Protein AF-A0A9W8YRK1-F1 (afdb_monomer)

Secondary structure (DSSP, 8-state):
--SHHHHHHHHT-----PPP-------PPPPPPPP-EEEEPPPEEEEES-TTS-EEEEEEEEEEEEE-HHHHHHTS--PEEEEEEEEEEESS-SSPPPPEEEEEEEEEE-S--SS---SS---GGG-HHHHHHH-SSS---SSHHHHHHHHHHHHHB-TTSPBPPPSSHHHHHHHHHHHHHSEEEEEEEEEE-GGGTTSSTHHHHHHHHHHHHHHSTTTGGG-S-EEEEE------GGGGGGGTT--HHHHHHHHHHHHHHTT-EEEEEE--B-TTT-SB-SS-EEEEEEEEPP-

Solvent-accessible surface area (backbone atoms only — not comparable to full-atom values): 17278 Å² total; per-residue (Å²): 142,74,72,72,69,54,59,66,60,58,74,76,61,75,77,84,76,81,77,91,78,81,96,69,93,74,93,62,81,75,73,78,79,68,70,79,46,74,47,73,53,68,78,39,84,44,68,32,40,47,94,92,57,66,45,68,28,30,33,32,38,41,39,37,34,23,62,31,79,70,29,60,78,74,70,74,44,78,36,43,30,38,45,33,40,34,32,38,31,55,72,79,46,84,72,75,53,74,79,38,80,44,32,40,38,35,32,36,47,72,55,74,70,99,62,97,69,77,98,60,89,71,42,62,59,76,39,76,70,57,46,57,43,33,50,93,79,70,74,77,54,88,50,68,70,55,36,55,50,22,52,44,48,44,46,50,22,41,67,82,38,43,65,41,84,24,94,42,75,71,51,24,53,53,46,36,50,44,70,56,66,32,28,40,34,40,42,78,42,78,47,58,42,77,93,51,53,83,18,64,47,67,54,59,50,52,54,47,49,49,55,54,48,71,69,39,74,77,52,68,76,48,59,84,34,41,26,42,33,37,57,66,66,77,53,69,70,82,79,24,54,92,51,66,94,58,53,63,67,58,49,28,65,61,40,49,62,56,41,40,76,66,61,34,40,77,40,37,74,36,73,43,54,34,88,89,75,70,42,79,41,76,74,62,44,43,32,30,38,28,78,47,82,70,127

Foldseek 3Di:
DPPVVPVVVVVPPPDPPDDDDDDDPDPDDPDDADWPDKDKADWDWDWWAAPVDIAIWTKIKIKTWGFDPVCVPPPVAGKIKIKMWMWIWHPPDVVTDDIDTFKIWIKIWPDDGPDDDDPDLPAVLPPPVLLVLQDDPPCQDPDPLSNLVSQLSVQQAHSSRQGDAFPDPVLRVVSRCQNRQATEMETSDIFGPPVRPPTPCPLVRVVNVVVRLVVDPSSVSTDQKYKYKYWQFQDDDPRNPVQPPHDRVRSSVVVVVVVVVSQKDFNGWAFDADPVPRHGDDDITTMIMHMDHDD

Sequence (295 aa):
MFLKKKILKTLLRVKLTSPVAGPVVNDQPSEPPITLGEYVSPWVDCQYGPPDDRQTGESRMILTVRPDPVDLEITGTARLHYEAKLYLRDKNALPPLPVVEVGEVQSYRLSKATEMIPRSPRTIQTMPWVQQFLQPDDGLPQDGTLMDMAFLLQALYSPNGMAAAAPTLSQAFHARDCLQNDSLVYIKLVYIQPTFQGQRLGRTLFDSFYHCLRRLPEFYACGDKTTLILQPGHPGGAQGAGYAGMTRAAVIAQLIPIYQALGFTVYRSRQYLDPDTNLPDGDPVTAMGRQLPLE

Structure (mmCIF, N/CA/C/O backbone):
data_AF-A0A9W8YRK1-F1
#
_entry.id   AF-A0A9W8YRK1-F1
#
loop_
_atom_site.group_PDB
_atom_site.id
_atom_site.type_symbol
_atom_site.label_atom_id
_atom_site.label_alt_id
_atom_site.label_comp_id
_atom_site.label_asym_id
_atom_site.label_entity_id
_atom_site.label_seq_id
_atom_site.pdbx_PDB_ins_code
_atom_site.Cartn_x
_atom_site.Cartn_y
_atom_site.Cartn_z
_atom_site.occupancy
_atom_site.B_iso_or_equiv
_atom_site.auth_seq_id
_atom_site.auth_comp_id
_atom_site.auth_asym_id
_atom_site.auth_atom_id
_atom_site.pdbx_PDB_model_num
ATOM 1 N N . MET A 1 1 ? -25.893 -21.264 -21.302 1.00 41.34 1 MET A N 1
ATOM 2 C CA . MET A 1 1 ? -24.540 -20.667 -21.156 1.00 41.34 1 MET A CA 1
ATOM 3 C C . MET A 1 1 ? -24.270 -19.467 -22.097 1.00 41.34 1 MET A C 1
ATOM 5 O O . MET A 1 1 ? -23.118 -19.113 -22.301 1.00 41.34 1 MET A O 1
ATOM 9 N N . PHE A 1 2 ? -25.292 -18.771 -22.629 1.00 31.20 2 PHE A N 1
ATOM 10 C CA . PHE A 1 2 ? -25.112 -17.706 -23.644 1.00 31.20 2 PHE A CA 1
ATOM 11 C C . PHE A 1 2 ? -25.411 -16.267 -23.168 1.00 31.20 2 PHE A C 1
ATOM 13 O O . PHE A 1 2 ? -25.212 -15.321 -23.924 1.00 31.20 2 PHE A O 1
ATOM 20 N N . LEU A 1 3 ? -25.830 -16.071 -21.911 1.00 28.34 3 LEU A N 1
ATOM 21 C CA . LEU A 1 3 ? -26.302 -14.763 -21.426 1.00 28.34 3 LEU A CA 1
ATOM 22 C C . LEU A 1 3 ? -25.182 -13.838 -20.895 1.00 28.34 3 LEU A C 1
ATOM 24 O O . LEU A 1 3 ? -25.321 -12.621 -20.945 1.00 28.34 3 LEU A O 1
ATOM 28 N N . LYS A 1 4 ? -24.029 -14.383 -20.472 1.00 31.39 4 LYS A N 1
ATOM 29 C CA . LYS A 1 4 ? -22.922 -13.591 -19.885 1.00 31.39 4 LYS A CA 1
ATOM 30 C C . LYS A 1 4 ? -22.058 -12.834 -20.908 1.00 31.39 4 LYS A C 1
ATOM 32 O O . LYS A 1 4 ? -21.508 -11.792 -20.577 1.00 31.39 4 LYS A O 1
ATOM 37 N N . LYS A 1 5 ? -21.973 -13.290 -22.166 1.00 30.77 5 LYS A N 1
ATOM 38 C CA . LYS A 1 5 ? -21.174 -12.614 -23.216 1.00 30.77 5 LYS A CA 1
ATOM 39 C C . LYS A 1 5 ? -21.831 -11.343 -23.775 1.00 30.77 5 LYS A C 1
ATOM 41 O O . LYS A 1 5 ? -21.137 -10.521 -24.366 1.00 30.77 5 LYS A O 1
ATOM 46 N N . LYS A 1 6 ? -23.150 -11.178 -23.619 1.00 28.69 6 LYS A N 1
ATOM 47 C CA . LYS A 1 6 ? -23.889 -10.052 -24.217 1.00 28.69 6 LYS A CA 1
ATOM 48 C C . LYS A 1 6 ? -23.834 -8.781 -23.363 1.00 28.69 6 LYS A C 1
ATOM 50 O O . LYS A 1 6 ? -23.753 -7.695 -23.924 1.00 28.69 6 LYS A O 1
ATOM 55 N N . ILE A 1 7 ? -23.800 -8.912 -22.036 1.00 35.44 7 ILE A N 1
ATOM 56 C CA . ILE A 1 7 ? -23.787 -7.760 -21.117 1.00 35.44 7 ILE A CA 1
ATOM 57 C C . ILE A 1 7 ? -22.454 -6.996 -21.223 1.00 35.44 7 ILE A C 1
ATOM 59 O O . ILE A 1 7 ? -22.462 -5.780 -21.388 1.00 35.44 7 ILE A O 1
ATOM 63 N N . LEU A 1 8 ? -21.317 -7.702 -21.289 1.00 30.81 8 LEU A N 1
ATOM 64 C CA . LEU A 1 8 ? -19.995 -7.062 -21.367 1.00 30.81 8 LEU A CA 1
ATOM 65 C C . LEU A 1 8 ? -19.723 -6.367 -22.718 1.00 30.81 8 LEU A C 1
ATOM 67 O O . LEU A 1 8 ? -19.059 -5.339 -22.766 1.00 30.81 8 LEU A O 1
ATOM 71 N N . LYS A 1 9 ? -20.286 -6.879 -23.823 1.00 30.52 9 LYS A N 1
ATOM 72 C CA . LYS A 1 9 ? -20.181 -6.240 -25.152 1.00 30.52 9 LYS A CA 1
ATOM 73 C C . LYS A 1 9 ? -21.093 -5.022 -25.331 1.00 30.52 9 LYS A C 1
ATOM 75 O O . LYS A 1 9 ? -20.876 -4.255 -26.265 1.00 30.52 9 LYS A O 1
ATOM 80 N N . THR A 1 10 ? -22.111 -4.862 -24.485 1.00 29.48 10 THR A N 1
ATOM 81 C CA . THR A 1 10 ? -23.086 -3.765 -24.604 1.00 29.48 10 THR A CA 1
ATOM 82 C C . THR A 1 10 ? -22.606 -2.502 -23.877 1.00 29.48 10 THR A C 1
ATOM 84 O O . THR A 1 10 ? -22.880 -1.407 -24.349 1.00 29.48 10 THR A O 1
ATOM 87 N N . LEU A 1 11 ? -21.796 -2.635 -22.819 1.00 31.47 11 LEU A N 1
ATOM 88 C CA . LEU A 1 11 ? -21.209 -1.494 -22.095 1.00 31.47 11 LEU A CA 1
ATOM 89 C C . LEU A 1 11 ? -20.093 -0.762 -22.871 1.00 31.47 11 LEU A C 1
ATOM 91 O O . LEU A 1 11 ? -19.902 0.430 -22.677 1.00 31.47 11 LEU A O 1
ATOM 95 N N . LEU A 1 12 ? -19.409 -1.433 -23.805 1.00 30.98 12 LEU A N 1
ATOM 96 C CA . LEU A 1 12 ? -18.286 -0.878 -24.588 1.00 30.98 12 LEU A CA 1
ATOM 97 C C . LEU A 1 12 ? -18.679 -0.299 -25.964 1.00 30.98 12 LEU A C 1
ATOM 99 O O . LEU A 1 12 ? -17.815 0.039 -26.767 1.00 30.98 12 LEU A O 1
ATOM 103 N N . ARG A 1 13 ? -19.980 -0.196 -26.271 1.00 27.59 13 ARG A N 1
ATOM 104 C CA . ARG A 1 13 ? -20.500 0.373 -27.533 1.00 27.59 13 ARG A CA 1
ATOM 105 C C . ARG A 1 13 ? -21.311 1.652 -27.320 1.00 27.59 13 ARG A C 1
ATOM 107 O O . ARG A 1 13 ? -22.242 1.923 -28.079 1.00 27.59 13 ARG A O 1
ATOM 114 N N . VAL A 1 14 ? -20.958 2.463 -26.324 1.00 27.83 14 VAL A N 1
ATOM 115 C CA . VAL A 1 14 ? -21.396 3.863 -26.333 1.00 27.83 14 VAL A CA 1
ATOM 116 C C . VAL A 1 14 ? -20.602 4.570 -27.427 1.00 27.83 14 VAL A C 1
ATOM 118 O O . VAL A 1 14 ? -19.389 4.735 -27.375 1.00 27.83 14 VAL A O 1
ATOM 121 N N . LYS A 1 15 ? -21.331 4.850 -28.500 1.00 26.58 15 LYS A N 1
ATOM 122 C CA . LYS A 1 15 ? -20.900 5.444 -29.756 1.00 26.58 15 LYS A CA 1
ATOM 123 C C . LYS A 1 15 ? -20.404 6.870 -29.470 1.00 26.58 15 LYS A C 1
ATOM 125 O O . LYS A 1 15 ? -21.217 7.773 -29.315 1.00 26.58 15 LYS A O 1
ATOM 130 N N . LEU A 1 16 ? -19.090 7.078 -29.415 1.00 27.64 16 LEU A N 1
ATOM 131 C CA . LEU A 1 16 ? -18.498 8.413 -29.529 1.00 27.64 16 LEU A CA 1
ATOM 132 C C . LEU A 1 16 ? -18.657 8.869 -30.985 1.00 27.64 16 LEU A C 1
ATOM 134 O O . LEU A 1 16 ? -17.809 8.623 -31.837 1.00 27.64 16 LEU A O 1
ATOM 138 N N . THR A 1 17 ? -19.804 9.463 -31.305 1.00 27.70 17 THR A N 1
ATOM 139 C CA . THR A 1 17 ? -19.936 10.321 -32.484 1.00 27.70 17 THR A CA 1
ATOM 140 C C . THR A 1 17 ? -19.434 11.701 -32.095 1.00 27.70 17 THR A C 1
ATOM 142 O O . THR A 1 17 ? -20.149 12.442 -31.427 1.00 27.70 17 THR A O 1
ATOM 145 N N . SER A 1 18 ? -18.205 12.030 -32.481 1.00 28.69 18 SER A N 1
ATOM 146 C CA . SER A 1 18 ? -17.662 13.382 -32.351 1.00 28.69 18 SER A CA 1
ATOM 147 C C . SER A 1 18 ? -18.407 14.346 -33.279 1.00 28.69 18 SER A C 1
ATOM 149 O O . SER A 1 18 ? -18.492 14.070 -34.478 1.00 28.69 18 SER A O 1
ATOM 151 N N . PRO A 1 19 ? -18.863 15.512 -32.798 1.00 28.00 19 PRO A N 1
ATOM 152 C CA . PRO A 1 19 ? -18.901 16.703 -33.616 1.00 28.00 19 PRO A CA 1
ATOM 153 C C . PRO A 1 19 ? -17.614 17.505 -33.392 1.00 28.00 19 PRO A C 1
ATOM 155 O O . PRO A 1 19 ? -17.168 17.730 -32.270 1.00 28.00 19 PRO A O 1
ATOM 158 N N . VAL A 1 20 ? -17.014 17.923 -34.498 1.00 41.09 20 VAL A N 1
ATOM 159 C CA . VAL A 1 20 ? -15.943 18.919 -34.546 1.00 41.09 20 VAL A CA 1
ATOM 160 C C . VAL A 1 20 ? -16.507 20.267 -34.081 1.00 41.09 20 VAL A C 1
ATOM 162 O O . VAL A 1 20 ? -17.470 20.735 -34.684 1.00 41.09 20 VAL A O 1
ATOM 165 N N . ALA A 1 21 ? -15.907 20.914 -33.076 1.00 29.25 21 ALA A N 1
ATOM 166 C CA . ALA A 1 21 ? -16.004 22.365 -32.868 1.00 29.25 21 ALA A CA 1
ATOM 167 C C . ALA A 1 21 ? -14.885 22.881 -31.940 1.00 29.25 21 ALA A C 1
ATOM 169 O O . ALA A 1 21 ? -14.407 22.149 -31.082 1.00 29.25 21 ALA A O 1
ATOM 170 N N . GLY A 1 22 ? -14.464 24.127 -32.192 1.00 30.34 22 GLY A N 1
ATOM 171 C CA . GLY A 1 22 ? -13.287 24.830 -31.657 1.00 30.34 22 GLY A CA 1
ATOM 172 C C . GLY A 1 22 ? -13.226 25.068 -30.136 1.00 30.34 22 GLY A C 1
ATOM 173 O O . GLY A 1 22 ? -13.998 24.492 -29.376 1.00 30.34 22 GLY A O 1
ATOM 174 N N . PRO A 1 23 ? -12.282 25.913 -29.674 1.00 32.84 23 PRO A N 1
ATOM 175 C CA . PRO A 1 23 ? -11.894 25.975 -28.272 1.00 32.84 23 PRO A CA 1
ATOM 176 C C . PRO A 1 23 ? -13.004 26.623 -27.439 1.00 32.84 23 PRO A C 1
ATOM 178 O O . PRO A 1 23 ? -13.295 27.809 -27.586 1.00 32.84 23 PRO A O 1
ATOM 181 N N . VAL A 1 24 ? -13.610 25.838 -26.553 1.00 32.44 24 VAL A N 1
ATOM 182 C CA . VAL A 1 24 ? -14.510 26.320 -25.504 1.00 32.44 24 VAL A CA 1
ATOM 183 C C . VAL A 1 24 ? -13.778 26.159 -24.179 1.00 32.44 24 VAL A C 1
ATOM 185 O O . VAL A 1 24 ? -13.411 25.051 -23.794 1.00 32.44 24 VAL A O 1
ATOM 188 N N . VAL A 1 25 ? -13.546 27.278 -23.495 1.00 42.88 25 VAL A N 1
ATOM 189 C CA . VAL A 1 25 ? -13.153 27.293 -22.084 1.00 42.88 25 VAL A CA 1
ATOM 190 C C . VAL A 1 25 ? -14.360 26.776 -21.301 1.00 42.88 25 VAL A C 1
ATOM 192 O O . VAL A 1 25 ? -15.341 27.496 -21.138 1.00 42.88 25 VAL A O 1
ATOM 195 N N . ASN A 1 26 ? -14.329 25.503 -20.910 1.00 34.03 26 ASN A N 1
ATOM 196 C CA . ASN A 1 26 ? -15.401 24.863 -20.153 1.00 34.03 26 ASN A CA 1
ATOM 197 C C . ASN A 1 26 ? -15.016 24.808 -18.669 1.00 34.03 26 ASN A C 1
ATOM 199 O O . ASN A 1 26 ? -14.273 23.923 -18.253 1.00 34.03 26 ASN A O 1
ATOM 203 N N . ASP A 1 27 ? -15.599 25.704 -17.870 1.00 40.97 27 ASP A N 1
ATOM 204 C CA . ASP A 1 27 ? -15.846 25.488 -16.436 1.00 40.97 27 ASP A CA 1
ATOM 205 C C . ASP A 1 27 ? -16.955 24.426 -16.274 1.00 40.97 27 ASP A C 1
ATOM 207 O O . ASP A 1 27 ? -18.051 24.690 -15.774 1.00 40.97 27 ASP A O 1
ATOM 211 N N . GLN A 1 28 ? -16.716 23.209 -16.771 1.00 35.75 28 GLN A N 1
ATOM 212 C CA . GLN A 1 28 ? -17.587 22.081 -16.460 1.00 35.75 28 GLN A CA 1
ATOM 213 C C . GLN A 1 28 ? -17.212 21.540 -15.077 1.00 35.75 28 GLN A C 1
ATOM 215 O O . GLN A 1 28 ? -16.027 21.309 -14.825 1.00 35.75 28 GLN A O 1
ATOM 220 N N . PRO A 1 29 ? -18.187 21.289 -14.180 1.00 37.53 29 PRO A N 1
ATOM 221 C CA . PRO A 1 29 ? -17.923 20.467 -13.009 1.00 37.53 29 PRO A CA 1
ATOM 222 C C . PRO A 1 29 ? -17.394 19.128 -13.520 1.00 37.53 29 PRO A C 1
ATOM 224 O O . PRO A 1 29 ? -18.053 18.484 -14.340 1.00 37.53 29 PRO A O 1
ATOM 227 N N . SER A 1 30 ? -16.183 18.758 -13.099 1.00 44.22 30 SER A N 1
ATOM 228 C CA . SER A 1 30 ? -15.576 17.489 -13.483 1.00 44.22 30 SER A CA 1
ATOM 229 C C . SER A 1 30 ? -16.575 16.370 -13.207 1.00 44.22 30 SER A C 1
ATOM 231 O O . SER A 1 30 ? -17.119 16.268 -12.104 1.00 44.22 30 SER A O 1
ATOM 233 N N . GLU A 1 31 ? -16.879 15.571 -14.233 1.00 45.62 31 GLU A N 1
ATOM 234 C CA . GLU A 1 31 ? -17.731 14.399 -14.058 1.00 45.62 31 GLU A CA 1
ATOM 235 C C . GLU A 1 31 ? -17.200 13.562 -12.885 1.00 45.62 31 GLU A C 1
ATOM 237 O O . GLU A 1 31 ? -15.978 13.434 -12.720 1.00 45.62 31 GLU A O 1
ATOM 242 N N . PRO A 1 32 ? -18.087 13.012 -12.035 1.00 51.19 32 PRO A N 1
ATOM 243 C CA . PRO A 1 32 ? -17.647 12.214 -10.907 1.00 51.19 32 PRO A CA 1
ATOM 244 C C . PRO A 1 32 ? -16.800 11.046 -11.431 1.00 51.19 32 PRO A C 1
ATOM 246 O O . PRO A 1 32 ? -17.198 10.387 -12.397 1.00 51.19 32 PRO A O 1
ATOM 249 N N . PRO A 1 33 ? -15.634 10.778 -10.821 1.00 62.97 33 PRO A N 1
ATOM 250 C CA . PRO A 1 33 ? -14.725 9.759 -11.315 1.00 62.97 33 PRO A CA 1
ATOM 251 C C . PRO A 1 33 ? -15.434 8.402 -11.378 1.00 62.97 33 PRO A C 1
ATOM 253 O O . PRO A 1 33 ? -16.136 8.009 -10.444 1.00 62.97 33 PRO A O 1
ATOM 256 N N . ILE A 1 34 ? -15.252 7.687 -12.490 1.00 66.94 34 ILE A N 1
ATOM 257 C CA . ILE A 1 34 ? -15.900 6.395 -12.730 1.00 66.94 34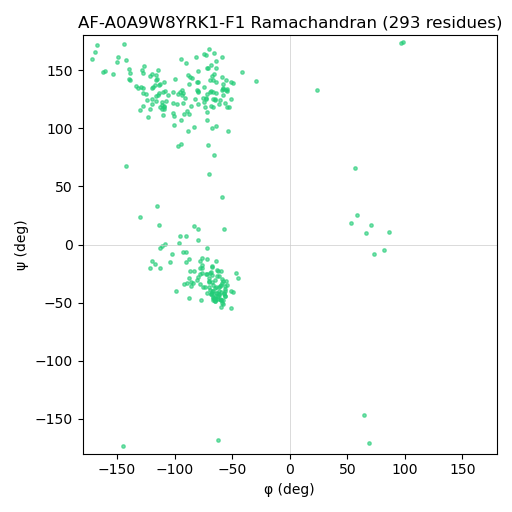 ILE A CA 1
ATOM 258 C C . ILE A 1 34 ? -15.460 5.401 -11.648 1.00 66.94 34 ILE A C 1
ATOM 260 O O . ILE A 1 34 ? -14.278 5.084 -11.518 1.00 66.94 34 ILE A O 1
ATOM 264 N N . THR A 1 35 ? -16.421 4.864 -10.899 1.00 75.38 35 THR A N 1
ATOM 265 C CA . THR A 1 35 ? -16.191 3.774 -9.943 1.00 75.38 35 THR A CA 1
ATOM 266 C C . THR A 1 35 ? -16.563 2.445 -10.594 1.00 75.38 35 THR A C 1
ATOM 268 O O . THR A 1 35 ? -17.704 2.247 -11.008 1.00 75.38 35 THR A O 1
ATOM 271 N N . LEU A 1 36 ? -15.598 1.527 -10.689 1.00 74.44 36 LEU A N 1
ATOM 272 C CA . LEU A 1 36 ?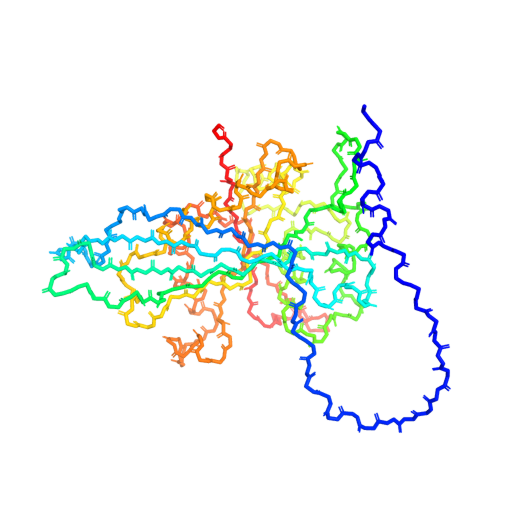 -15.802 0.173 -11.222 1.00 74.44 36 LEU A CA 1
ATOM 273 C C . LEU A 1 36 ? -16.422 -0.757 -10.179 1.00 74.44 36 LEU A C 1
ATOM 275 O O . LEU A 1 36 ? -17.162 -1.675 -10.529 1.00 74.44 36 LEU A O 1
ATOM 279 N N . GLY A 1 37 ? -16.121 -0.517 -8.905 1.00 80.06 37 GLY A N 1
ATOM 280 C CA . GLY A 1 37 ? -16.659 -1.286 -7.797 1.00 80.06 37 GLY A CA 1
ATOM 281 C C . GLY A 1 37 ? -16.306 -0.680 -6.447 1.00 80.06 37 GLY A C 1
ATOM 282 O O . GLY A 1 37 ? -15.357 0.090 -6.317 1.00 80.06 37 GLY A O 1
ATOM 283 N N . GLU A 1 38 ? -17.080 -1.063 -5.441 1.00 88.19 38 GLU A N 1
ATOM 284 C CA . GLU A 1 38 ? -16.823 -0.749 -4.043 1.00 88.19 38 GLU A CA 1
ATOM 285 C C . GLU A 1 38 ? -16.963 -2.035 -3.230 1.00 88.19 38 GLU A C 1
ATOM 287 O O . GLU A 1 38 ? -17.901 -2.814 -3.420 1.00 88.19 38 GLU A O 1
ATOM 292 N N . TYR A 1 39 ? -16.014 -2.267 -2.332 1.00 89.25 39 TYR A N 1
ATOM 293 C CA . TYR A 1 39 ? -16.054 -3.352 -1.372 1.00 89.25 39 TYR A CA 1
ATOM 294 C C . TYR A 1 39 ? -16.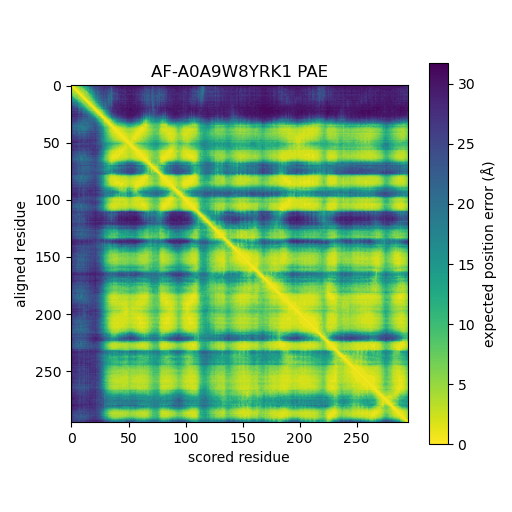027 -2.784 0.043 1.00 89.25 39 TYR A C 1
ATOM 296 O O . TYR A 1 39 ? -15.112 -2.052 0.417 1.00 89.25 39 TYR A O 1
ATOM 304 N N . VAL A 1 40 ? -17.012 -3.170 0.850 1.00 92.19 40 VAL A N 1
ATOM 305 C CA . VAL A 1 40 ? -17.129 -2.758 2.250 1.00 92.19 40 VAL A CA 1
ATOM 306 C C . VAL A 1 40 ? -16.908 -3.977 3.132 1.00 92.19 40 VAL A C 1
ATOM 308 O O . VAL A 1 40 ? -17.671 -4.943 3.079 1.00 92.19 40 VAL A O 1
ATOM 311 N N . SER A 1 41 ? -15.868 -3.944 3.963 1.00 92.31 41 SER A N 1
ATOM 312 C CA . SER A 1 41 ? -15.606 -5.031 4.901 1.00 92.31 41 SER A CA 1
ATOM 313 C C . SER A 1 41 ? -16.686 -5.093 5.996 1.00 92.31 41 SER A C 1
ATOM 315 O O . SER A 1 41 ? -17.292 -4.072 6.359 1.00 92.31 41 SER A O 1
ATOM 317 N N . PRO A 1 42 ? -16.921 -6.271 6.602 1.00 92.19 42 PRO A N 1
ATOM 318 C CA . PRO A 1 42 ? -17.610 -6.314 7.886 1.00 92.19 42 PRO A CA 1
ATOM 319 C C . PRO A 1 42 ? -16.831 -5.504 8.933 1.00 92.19 42 PRO A C 1
ATOM 321 O O . PRO A 1 42 ? -15.647 -5.205 8.749 1.00 92.19 42 PRO A O 1
ATOM 324 N N . TRP A 1 43 ? -17.515 -5.143 10.019 1.00 92.75 43 TRP A N 1
ATOM 325 C CA . TRP A 1 43 ? -16.843 -4.642 11.214 1.00 92.75 43 TRP A CA 1
ATOM 326 C C . TRP A 1 43 ? -16.058 -5.786 11.852 1.00 92.75 43 TRP A C 1
ATOM 328 O O . TRP A 1 43 ? -16.584 -6.890 11.994 1.00 92.75 43 TRP A O 1
ATOM 338 N N . VAL A 1 44 ? -14.798 -5.528 12.186 1.00 92.06 44 VAL A N 1
ATOM 339 C CA . VAL A 1 44 ? -13.887 -6.500 12.792 1.00 92.06 44 VAL A CA 1
ATOM 340 C C . VAL A 1 44 ? -13.299 -5.893 14.052 1.00 92.06 44 VAL A C 1
ATOM 342 O O . VAL A 1 44 ? -12.791 -4.769 14.020 1.00 92.06 44 VAL A O 1
ATOM 345 N N . ASP A 1 45 ? -13.353 -6.648 15.146 1.00 92.75 45 ASP A N 1
ATOM 346 C CA . ASP A 1 45 ? -12.725 -6.269 16.407 1.00 92.75 45 ASP A CA 1
ATOM 347 C C . ASP A 1 45 ? -11.239 -5.964 16.200 1.00 92.75 45 ASP A C 1
ATOM 349 O O . ASP A 1 45 ? -10.505 -6.709 15.546 1.00 92.75 45 ASP A O 1
ATOM 353 N N . CYS A 1 46 ? -10.784 -4.861 16.777 1.00 91.56 46 CYS A N 1
ATOM 354 C CA . CYS A 1 46 ? -9.392 -4.457 16.733 1.00 91.56 46 CYS A CA 1
ATOM 355 C C . CYS A 1 46 ? -8.959 -3.839 18.062 1.00 91.56 46 CYS A C 1
ATOM 357 O O . CYS A 1 46 ? -9.770 -3.363 18.859 1.00 91.56 46 CYS A O 1
ATOM 359 N N . GLN A 1 47 ? -7.648 -3.844 18.283 1.00 91.44 47 GLN A N 1
ATOM 360 C CA . GLN A 1 47 ? -7.023 -3.144 19.394 1.00 91.44 47 GLN A CA 1
ATOM 361 C C . GLN A 1 47 ? -6.086 -2.074 18.862 1.00 91.44 47 GLN A C 1
ATOM 363 O O . GLN A 1 47 ? -5.315 -2.311 17.927 1.00 91.44 47 GLN A O 1
ATOM 368 N N . TYR A 1 48 ? -6.127 -0.909 19.488 1.00 90.12 48 TYR A N 1
ATOM 369 C CA . TYR A 1 48 ? -5.301 0.231 19.122 1.00 90.12 48 TYR A CA 1
ATOM 370 C C . TYR A 1 48 ? -4.873 1.002 20.373 1.00 90.12 48 TYR A C 1
ATOM 372 O O . TYR A 1 48 ? -5.257 0.659 21.487 1.00 90.12 48 TYR A O 1
ATOM 380 N N . GLY A 1 49 ? -3.986 1.973 20.203 1.00 87.81 49 GLY A N 1
ATOM 381 C CA . GLY A 1 49 ? -3.347 2.691 21.306 1.00 87.81 49 GLY A CA 1
ATOM 382 C C . GLY A 1 49 ? -1.965 2.129 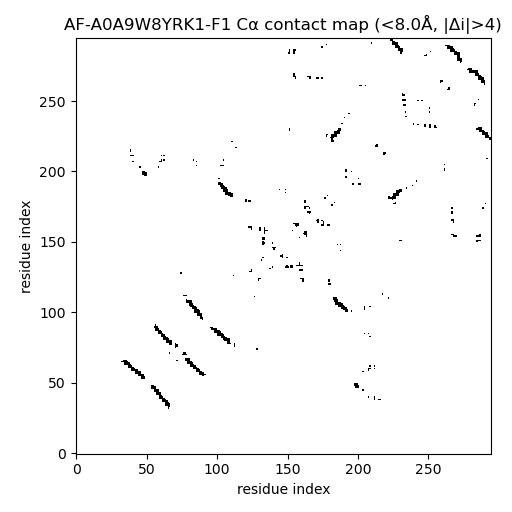21.669 1.00 87.81 49 GLY A C 1
ATOM 383 O O . GLY A 1 49 ? -1.519 1.126 21.084 1.00 87.81 49 GLY A O 1
ATOM 384 N N . PRO A 1 50 ? -1.242 2.802 22.578 1.00 85.81 50 PRO A N 1
ATOM 385 C CA . PRO A 1 50 ? 0.089 2.396 23.024 1.00 85.81 50 PRO A CA 1
ATOM 386 C C . PRO A 1 50 ? 0.053 1.060 23.798 1.00 85.81 50 PRO A C 1
ATOM 388 O O . PRO A 1 50 ? -1.019 0.602 24.185 1.00 85.81 50 PRO A O 1
ATOM 391 N N . PRO A 1 51 ? 1.206 0.388 24.004 1.00 81.62 51 PRO A N 1
ATOM 392 C CA . PRO A 1 51 ? 1.278 -0.918 24.672 1.00 81.62 51 PRO A CA 1
ATOM 393 C C . PRO A 1 51 ? 0.534 -0.997 26.004 1.00 81.62 51 PRO A C 1
ATOM 395 O O . PRO A 1 51 ? -0.131 -1.999 26.251 1.00 81.62 51 PRO A O 1
ATOM 398 N N . ASP A 1 52 ? 0.640 0.063 26.802 1.00 87.38 52 ASP A N 1
ATOM 399 C CA . ASP A 1 52 ? 0.183 0.096 28.191 1.00 87.38 52 ASP A CA 1
ATOM 400 C C . ASP A 1 52 ? -1.252 0.632 28.344 1.00 87.38 52 ASP A C 1
ATOM 402 O O . ASP A 1 52 ? -1.810 0.577 29.434 1.00 87.38 52 ASP A O 1
ATOM 406 N N . ASP A 1 53 ? -1.862 1.122 27.258 1.00 87.62 53 ASP A N 1
ATOM 407 C CA . ASP A 1 53 ? -3.215 1.697 27.248 1.00 87.62 53 ASP A CA 1
ATOM 408 C C . ASP A 1 53 ? -3.951 1.298 25.960 1.00 87.62 53 ASP A C 1
ATOM 410 O O . ASP A 1 53 ? -4.166 2.081 25.029 1.00 87.62 53 ASP A O 1
ATOM 414 N N . ARG A 1 54 ? -4.242 -0.001 25.855 1.00 87.12 54 ARG A N 1
ATOM 415 C CA . ARG A 1 54 ? -4.918 -0.570 24.688 1.00 87.12 54 ARG A CA 1
ATOM 416 C C . ARG A 1 54 ? -6.416 -0.323 24.760 1.00 87.12 54 ARG A C 1
ATOM 418 O O . ARG A 1 54 ? -7.102 -0.835 25.639 1.00 87.12 54 ARG A O 1
ATOM 425 N N . GLN A 1 55 ? -6.928 0.364 23.751 1.00 88.06 55 GLN A N 1
ATOM 426 C CA . GLN A 1 55 ? -8.354 0.509 23.508 1.00 88.06 55 GLN A CA 1
ATOM 427 C C . GLN A 1 55 ? -8.848 -0.645 22.636 1.00 88.06 55 GLN A C 1
ATOM 429 O O . GLN A 1 55 ? -8.130 -1.140 21.762 1.00 88.06 55 GLN A O 1
ATOM 434 N N . THR A 1 56 ? -10.085 -1.074 22.879 1.00 88.75 56 THR A N 1
ATOM 435 C CA . THR A 1 56 ? -10.781 -2.052 22.037 1.00 88.75 56 THR A CA 1
ATOM 436 C C . THR A 1 56 ? -11.834 -1.318 21.227 1.00 88.75 56 THR A C 1
ATOM 438 O O . THR A 1 56 ? -12.645 -0.588 21.788 1.00 88.75 56 THR A O 1
ATOM 441 N N . GLY A 1 57 ? -11.839 -1.530 19.919 1.00 90.94 57 GLY A N 1
ATOM 442 C CA . GLY A 1 57 ? -12.844 -0.970 19.026 1.00 90.94 57 GLY A CA 1
ATOM 443 C C . GLY A 1 57 ? -13.165 -1.927 17.896 1.00 90.94 57 GLY A C 1
ATOM 444 O O . GLY A 1 57 ? -12.676 -3.054 17.846 1.00 90.94 57 GLY A O 1
ATOM 445 N N . GLU A 1 58 ? -13.965 -1.456 16.957 1.00 93.38 58 GLU A N 1
ATOM 446 C CA . GLU A 1 58 ? -14.218 -2.159 15.709 1.00 93.38 58 GLU A CA 1
ATOM 447 C C . GLU A 1 58 ? -13.678 -1.333 14.550 1.00 93.38 58 GLU A C 1
ATOM 449 O O . GLU A 1 58 ? -13.775 -0.105 14.533 1.00 93.38 58 GLU A O 1
ATOM 454 N N . SER A 1 59 ? -13.125 -2.028 13.564 1.00 94.50 59 SER A N 1
ATOM 455 C CA . SER A 1 59 ? -12.606 -1.442 12.340 1.00 94.50 59 SER A CA 1
ATOM 456 C C . SER A 1 59 ? -13.384 -1.926 11.127 1.00 94.50 59 SER A C 1
ATOM 458 O O . SER A 1 59 ? -13.850 -3.067 11.080 1.00 94.50 59 SER A O 1
ATOM 460 N N . ARG A 1 60 ? -13.538 -1.051 10.140 1.00 95.00 60 ARG A N 1
ATOM 461 C CA . ARG A 1 60 ? -14.114 -1.369 8.834 1.00 95.00 60 ARG A CA 1
ATOM 462 C C . ARG A 1 60 ? -13.301 -0.672 7.764 1.00 95.00 60 ARG A C 1
ATOM 464 O O . ARG A 1 60 ? -12.921 0.481 7.928 1.00 95.00 60 ARG A O 1
ATOM 471 N N . MET A 1 61 ? -13.102 -1.346 6.643 1.00 96.69 61 MET A N 1
ATOM 472 C CA . MET A 1 61 ? -12.486 -0.758 5.470 1.00 96.69 61 MET A CA 1
ATOM 473 C C . MET A 1 61 ? -13.473 -0.662 4.314 1.00 96.69 61 MET A C 1
ATOM 475 O O . MET A 1 61 ? -14.221 -1.602 4.043 1.00 96.69 61 MET A O 1
ATOM 479 N N . ILE A 1 62 ? -13.436 0.474 3.624 1.00 95.50 62 ILE A N 1
ATOM 480 C CA . ILE A 1 62 ? -14.109 0.686 2.345 1.00 95.50 62 ILE A CA 1
ATOM 481 C C . ILE A 1 62 ? -13.024 0.768 1.277 1.00 95.50 62 ILE A C 1
ATOM 483 O O . ILE A 1 62 ? -12.155 1.630 1.359 1.00 95.50 62 ILE A O 1
ATOM 487 N N . LEU A 1 63 ? -13.059 -0.141 0.308 1.00 94.31 63 LEU A N 1
ATOM 488 C CA . LEU A 1 63 ? -12.154 -0.191 -0.835 1.00 94.31 63 LEU A CA 1
ATOM 489 C C . LEU A 1 63 ? -12.921 0.194 -2.099 1.00 94.31 63 LEU A C 1
ATOM 491 O O . LEU A 1 63 ? -13.828 -0.520 -2.516 1.00 94.31 63 LEU A O 1
ATOM 495 N N . THR A 1 64 ? -12.523 1.293 -2.726 1.00 92.06 64 THR A N 1
ATOM 496 C CA . THR A 1 64 ? -13.061 1.756 -4.006 1.00 92.06 64 THR A CA 1
ATOM 497 C C . THR A 1 64 ? -12.096 1.395 -5.126 1.00 92.06 64 THR A C 1
ATOM 499 O O . THR A 1 64 ? -10.899 1.666 -5.032 1.00 92.06 64 THR A O 1
ATOM 502 N N . VAL A 1 65 ? -12.620 0.805 -6.199 1.00 87.50 65 VAL A N 1
ATOM 503 C C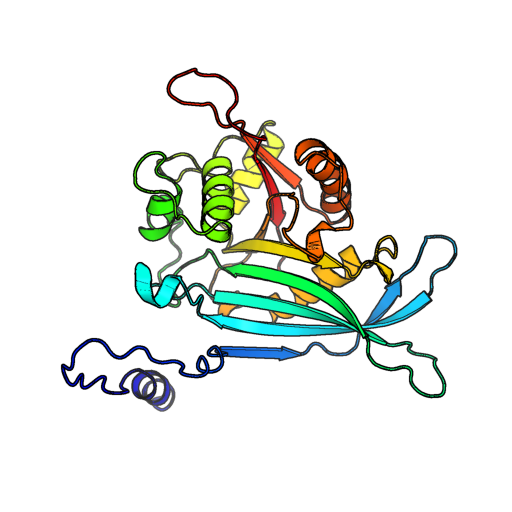A . VAL A 1 65 ? -11.870 0.453 -7.406 1.00 87.50 65 VAL A CA 1
ATOM 504 C C . VAL A 1 65 ? -12.260 1.409 -8.524 1.00 87.50 65 VAL A C 1
ATOM 506 O O . VAL A 1 65 ? -13.435 1.520 -8.880 1.00 87.50 65 VAL A O 1
ATOM 509 N N . ARG A 1 66 ? -11.273 2.087 -9.103 1.00 83.31 66 ARG A N 1
ATOM 510 C CA . ARG A 1 66 ? -11.449 3.021 -10.220 1.00 83.31 66 ARG A CA 1
ATOM 511 C C . ARG A 1 66 ? -10.511 2.649 -11.366 1.00 83.31 66 ARG A C 1
ATOM 513 O O . ARG A 1 66 ? -9.464 2.050 -11.108 1.00 83.31 66 ARG A O 1
ATOM 520 N N . PRO A 1 67 ? -10.846 2.983 -12.622 1.00 73.75 67 PRO A N 1
ATOM 521 C CA . PRO A 1 67 ? -9.820 2.999 -13.644 1.00 73.75 67 PRO A CA 1
ATOM 522 C C . PRO A 1 67 ? -8.854 4.146 -13.322 1.00 73.75 67 PRO A C 1
ATOM 524 O O . PRO A 1 67 ? -9.255 5.181 -12.787 1.00 73.75 67 PRO A O 1
ATOM 527 N N . ASP A 1 68 ? -7.575 3.954 -13.606 1.00 67.69 68 ASP A N 1
ATOM 528 C CA . ASP A 1 68 ? -6.589 5.017 -13.471 1.00 67.69 68 ASP A CA 1
ATOM 529 C C . ASP A 1 68 ? -6.893 6.118 -14.505 1.00 67.69 68 ASP A C 1
ATOM 531 O O . ASP A 1 68 ? -6.875 5.836 -15.710 1.00 67.69 68 ASP A O 1
ATOM 535 N N . PRO A 1 69 ? -7.198 7.353 -14.065 1.00 55.56 69 PRO A N 1
ATOM 536 C CA . PRO A 1 69 ? -7.590 8.430 -14.968 1.00 55.56 69 PRO A CA 1
ATOM 537 C C . PRO A 1 69 ? -6.477 8.806 -15.952 1.00 55.56 69 PRO A C 1
ATOM 539 O O . PRO A 1 69 ? -6.776 9.238 -17.058 1.00 55.56 69 PRO A O 1
ATOM 542 N N . VAL A 1 70 ? -5.206 8.592 -15.591 1.00 55.53 70 VAL A N 1
ATOM 543 C CA . VAL A 1 70 ? -4.061 8.956 -16.441 1.00 55.53 70 VAL A CA 1
ATOM 544 C C . VAL A 1 70 ? -3.766 7.877 -17.495 1.00 55.53 70 VAL A C 1
ATOM 546 O O . VAL A 1 70 ? -3.170 8.151 -18.533 1.00 55.53 70 VAL A O 1
ATOM 549 N N . ASP A 1 71 ? -4.194 6.634 -17.259 1.00 53.28 71 ASP A N 1
ATOM 550 C CA . ASP A 1 71 ? -3.871 5.491 -18.126 1.00 53.28 71 ASP A CA 1
ATOM 551 C C . ASP A 1 71 ? -4.832 5.340 -19.314 1.00 53.28 71 ASP A C 1
ATOM 553 O O . ASP A 1 71 ? -4.424 4.957 -20.412 1.00 53.28 71 ASP A O 1
ATOM 557 N N . LEU A 1 72 ? -6.102 5.710 -19.121 1.00 47.53 72 LEU A N 1
ATOM 558 C CA . LEU A 1 72 ? -7.122 5.668 -20.173 1.00 47.53 72 LEU A CA 1
ATOM 559 C C . LEU A 1 72 ? -6.778 6.566 -21.368 1.00 47.53 72 LEU A C 1
ATOM 561 O O . LEU A 1 72 ? -7.066 6.193 -22.504 1.00 47.53 72 LEU A O 1
ATOM 565 N N . GLU A 1 73 ? -6.156 7.717 -21.115 1.00 43.78 73 GLU A N 1
ATOM 566 C CA . GLU A 1 73 ? -5.841 8.705 -22.151 1.00 43.78 73 GLU A CA 1
ATOM 567 C C . GLU A 1 73 ? -4.477 8.472 -22.816 1.00 43.78 73 GLU A C 1
ATOM 569 O O . GLU A 1 73 ? -4.333 8.733 -24.009 1.00 43.78 73 GLU A O 1
ATOM 574 N N . ILE A 1 74 ? -3.482 7.960 -22.077 1.00 45.94 74 ILE A N 1
ATOM 575 C CA . ILE A 1 74 ? -2.083 7.917 -22.539 1.00 45.94 74 ILE A CA 1
ATOM 576 C C . ILE A 1 74 ? -1.682 6.547 -23.104 1.00 45.94 74 ILE A C 1
ATOM 578 O O . ILE A 1 74 ? -0.959 6.477 -24.097 1.00 45.94 74 ILE A O 1
ATOM 582 N N . THR A 1 75 ? -2.119 5.443 -22.496 1.00 44.25 75 THR A N 1
ATOM 583 C CA . THR A 1 75 ? -1.551 4.109 -22.786 1.00 44.25 75 THR A CA 1
ATOM 584 C C . THR A 1 75 ? -2.576 3.119 -23.335 1.00 44.25 75 THR A C 1
ATOM 586 O O . THR A 1 75 ? -2.200 2.065 -23.854 1.00 44.25 75 THR A O 1
ATOM 589 N N . GLY A 1 76 ? -3.872 3.431 -23.226 1.00 39.75 76 GLY A N 1
ATOM 590 C CA . GLY A 1 76 ? -4.955 2.523 -23.607 1.00 39.75 76 GLY A CA 1
ATOM 591 C C . GLY A 1 76 ? -5.042 1.272 -22.725 1.00 39.75 76 GLY A C 1
ATOM 592 O O . GLY A 1 76 ? -5.783 0.342 -23.055 1.00 39.75 76 GLY A O 1
ATOM 593 N N . THR A 1 77 ? -4.305 1.222 -21.611 1.00 46.66 77 THR A N 1
ATOM 594 C CA . THR A 1 77 ? -4.438 0.179 -20.595 1.00 46.66 77 THR A CA 1
ATOM 595 C C . THR A 1 77 ? -5.274 0.692 -19.430 1.00 46.66 77 THR A C 1
ATOM 597 O O . THR A 1 77 ? -5.225 1.860 -19.070 1.00 46.66 77 THR A O 1
ATOM 600 N N . ALA A 1 78 ? -6.107 -0.173 -18.852 1.00 50.62 78 ALA A N 1
ATOM 601 C CA . ALA A 1 78 ? -6.870 0.160 -17.655 1.00 50.62 78 ALA A CA 1
ATOM 602 C C . ALA A 1 78 ? -6.090 -0.314 -16.424 1.00 50.62 78 ALA A C 1
ATOM 604 O O . ALA A 1 78 ? -6.299 -1.434 -15.948 1.00 50.62 78 ALA A O 1
ATOM 605 N N . ARG A 1 79 ? -5.170 0.513 -15.910 1.00 67.75 79 ARG A N 1
ATOM 606 C CA . ARG A 1 79 ? -4.683 0.360 -14.532 1.00 67.75 79 ARG A CA 1
ATOM 607 C C . ARG A 1 79 ? -5.874 0.448 -13.577 1.00 67.75 79 ARG A C 1
ATOM 609 O O . ARG A 1 79 ? -6.767 1.275 -13.753 1.00 67.75 79 ARG A O 1
ATOM 616 N N . LEU A 1 80 ? -5.896 -0.424 -12.572 1.00 77.75 80 LEU A N 1
ATOM 617 C CA . LEU A 1 80 ? -6.864 -0.322 -11.484 1.00 77.75 80 LEU A CA 1
ATOM 618 C C . LEU A 1 80 ? -6.235 0.489 -10.360 1.00 77.75 80 LEU A C 1
ATOM 620 O O . LEU A 1 80 ? -5.181 0.119 -9.838 1.00 77.75 80 LEU A O 1
ATOM 624 N N . HIS A 1 81 ? -6.895 1.585 -10.012 1.00 83.94 81 HIS A N 1
ATOM 625 C CA . HIS A 1 81 ? -6.600 2.377 -8.835 1.00 83.94 81 HIS A CA 1
ATOM 626 C C . HIS A 1 81 ? -7.491 1.908 -7.683 1.00 83.94 81 HIS A C 1
ATOM 628 O O . HIS A 1 81 ? -8.712 1.797 -7.819 1.00 83.94 81 HIS A O 1
ATOM 634 N N . TYR A 1 82 ? -6.858 1.629 -6.553 1.00 88.31 82 TYR A N 1
ATOM 635 C CA . TYR A 1 82 ? -7.483 1.197 -5.317 1.00 88.31 82 TYR A CA 1
ATOM 636 C C . TYR A 1 82 ? -7.348 2.307 -4.278 1.00 88.31 82 TYR A C 1
ATOM 638 O O . TYR A 1 82 ? -6.236 2.626 -3.853 1.00 88.31 82 TYR A O 1
ATOM 646 N N . GLU A 1 83 ? -8.481 2.851 -3.845 1.00 93.06 83 GLU A N 1
ATOM 647 C CA . GLU A 1 83 ? -8.571 3.813 -2.746 1.00 93.06 83 GLU A CA 1
ATOM 648 C C . GLU A 1 83 ? -9.246 3.122 -1.561 1.00 93.06 83 GLU A C 1
ATOM 650 O O . GLU A 1 83 ? -10.425 2.770 -1.628 1.00 93.06 83 GLU A O 1
ATOM 655 N N . ALA A 1 84 ? -8.496 2.879 -0.490 1.00 95.25 84 ALA A N 1
ATOM 656 C CA . ALA A 1 84 ? -8.981 2.169 0.683 1.00 95.25 84 ALA A CA 1
ATOM 657 C C . ALA A 1 84 ? -8.977 3.070 1.915 1.00 95.25 84 ALA A C 1
ATOM 659 O O . ALA A 1 84 ? -7.926 3.564 2.309 1.00 95.25 84 ALA A O 1
ATOM 660 N N . LYS A 1 85 ? -10.132 3.232 2.561 1.00 96.94 85 LYS A N 1
ATOM 661 C CA . LYS A 1 85 ? -10.297 4.044 3.774 1.00 96.94 85 LYS A CA 1
ATOM 662 C C . LYS A 1 85 ? -10.657 3.172 4.961 1.00 96.94 85 LYS A C 1
ATOM 664 O O . LYS A 1 85 ? -11.577 2.357 4.879 1.00 96.94 85 LYS A O 1
ATOM 669 N N . LEU A 1 86 ? -9.917 3.333 6.054 1.00 97.12 86 LEU A N 1
ATOM 670 C CA . LEU A 1 86 ? -10.134 2.639 7.316 1.00 97.12 86 LEU A CA 1
ATOM 671 C C . LEU A 1 86 ? -10.942 3.527 8.257 1.00 97.12 86 LEU A C 1
ATOM 673 O O . LEU A 1 86 ? -10.574 4.670 8.517 1.00 97.12 86 LEU A O 1
ATOM 677 N N . TYR A 1 87 ? -11.998 2.955 8.814 1.00 95.94 87 TYR A N 1
ATOM 678 C CA . TYR A 1 87 ? -12.873 3.582 9.786 1.00 95.94 87 TYR A CA 1
ATOM 679 C C . TYR A 1 87 ? -12.802 2.834 11.112 1.00 95.94 87 TYR A C 1
ATOM 681 O O . TYR A 1 87 ? -12.758 1.601 11.124 1.00 95.94 87 TYR A O 1
ATOM 689 N N . LEU A 1 88 ? -12.828 3.575 12.217 1.00 94.25 88 LEU A N 1
ATOM 690 C CA . LEU A 1 88 ? -12.958 3.045 13.569 1.00 94.25 88 LEU A CA 1
ATOM 691 C C . LEU A 1 88 ? -14.270 3.493 14.199 1.00 94.25 88 LEU A C 1
ATOM 693 O O . LEU A 1 88 ? -14.776 4.586 13.935 1.00 94.25 88 LEU A O 1
ATOM 697 N N . ARG A 1 89 ? -14.787 2.647 15.082 1.00 91.06 89 ARG A N 1
ATOM 698 C CA . ARG A 1 89 ? -15.802 3.022 16.061 1.00 91.06 89 ARG A CA 1
ATOM 699 C C . ARG A 1 89 ? -15.499 2.361 17.396 1.00 91.06 89 ARG A C 1
ATOM 701 O O . ARG A 1 89 ? -14.923 1.271 17.441 1.00 91.06 89 ARG A O 1
ATOM 708 N N . ASP A 1 90 ? -15.918 3.011 18.471 1.00 84.81 90 ASP A N 1
ATOM 709 C CA . ASP A 1 90 ? -15.895 2.403 19.795 1.00 84.81 90 ASP A CA 1
ATOM 710 C C . ASP A 1 90 ? -17.003 1.344 19.879 1.00 84.81 90 ASP A C 1
ATOM 712 O O . ASP A 1 90 ? -18.170 1.616 19.583 1.00 84.81 90 ASP A O 1
ATOM 716 N N . LYS A 1 91 ? -16.618 0.126 20.261 1.00 79.94 91 LYS A N 1
ATOM 717 C CA . LYS A 1 91 ? -17.523 -1.017 20.407 1.00 79.94 91 LYS A CA 1
ATOM 718 C C . LYS A 1 91 ? -18.460 -0.864 21.609 1.00 79.94 91 LYS A C 1
ATOM 720 O O . LYS A 1 91 ? -19.563 -1.405 21.597 1.00 79.94 91 LYS A O 1
ATOM 725 N N . ASN A 1 92 ? -18.014 -0.151 22.643 1.00 78.88 92 ASN A N 1
ATOM 726 C CA . ASN A 1 92 ? -18.649 -0.102 23.959 1.00 78.88 92 ASN A CA 1
ATOM 727 C C . ASN A 1 92 ? -19.252 1.269 24.292 1.00 78.88 92 ASN A C 1
ATOM 729 O O . ASN A 1 92 ? -19.864 1.424 25.350 1.00 78.88 92 ASN A O 1
ATOM 733 N N . ALA A 1 93 ? -19.089 2.264 23.418 1.00 74.00 93 ALA A N 1
ATOM 734 C CA . ALA A 1 93 ? -19.634 3.590 23.652 1.00 74.00 93 ALA A CA 1
ATOM 735 C C . ALA A 1 93 ? -21.170 3.585 23.667 1.00 74.00 93 ALA A C 1
ATOM 737 O O . ALA A 1 93 ? -21.832 3.188 22.704 1.00 74.00 93 ALA A O 1
ATOM 738 N N . LEU A 1 94 ? -21.730 4.088 24.767 1.00 67.75 94 LEU A N 1
ATOM 739 C CA . LEU A 1 94 ? -23.146 4.400 24.921 1.00 67.75 94 LEU A CA 1
ATOM 740 C C . LEU A 1 94 ? -23.265 5.885 25.301 1.00 67.75 94 LEU A C 1
ATOM 742 O O . LEU A 1 94 ? -22.899 6.242 26.422 1.00 67.75 94 LEU A O 1
ATOM 746 N N . PRO A 1 95 ? -23.761 6.758 24.401 1.00 70.44 95 PRO A N 1
ATOM 747 C CA . PRO A 1 95 ? -24.303 6.471 23.063 1.00 70.44 95 PRO A CA 1
ATOM 748 C C . PRO A 1 95 ? -23.219 6.092 22.030 1.00 70.44 95 PRO A C 1
ATOM 750 O O . PRO A 1 95 ? -22.046 6.379 22.269 1.00 70.44 95 PRO A O 1
ATOM 753 N N . PRO A 1 96 ? -23.590 5.486 20.879 1.00 67.94 96 PRO A N 1
ATOM 754 C CA . PRO A 1 96 ? -22.634 5.143 19.828 1.00 67.94 96 PRO A CA 1
ATOM 755 C C . PRO A 1 96 ? -21.834 6.381 19.419 1.00 67.94 96 PRO A C 1
ATOM 757 O O . PRO A 1 96 ? -22.409 7.365 18.946 1.00 67.94 96 PRO A O 1
ATOM 760 N N . LEU A 1 97 ? -20.515 6.342 19.613 1.00 70.00 97 LEU A N 1
ATOM 761 C CA . LEU A 1 97 ? -19.631 7.388 19.109 1.00 70.00 97 LEU A CA 1
ATOM 762 C C . LEU A 1 97 ? -19.676 7.413 17.572 1.00 70.00 97 LEU A C 1
ATOM 764 O O . LEU A 1 97 ? -19.939 6.380 16.942 1.00 70.00 97 LEU A O 1
ATOM 768 N N . PRO A 1 98 ? -19.435 8.581 16.948 1.00 80.75 98 PRO A N 1
ATOM 769 C CA . PRO A 1 98 ? -19.405 8.678 15.498 1.00 80.75 98 PRO A CA 1
ATOM 770 C C . PRO A 1 98 ? -18.338 7.743 14.924 1.00 80.75 98 PRO A C 1
ATOM 772 O O . PRO A 1 98 ? -17.272 7.554 15.507 1.00 80.75 98 PRO A O 1
ATOM 775 N N . VAL A 1 99 ? -18.632 7.166 13.761 1.00 88.81 99 VAL A N 1
ATOM 776 C CA . VAL A 1 99 ? -17.639 6.442 12.965 1.00 88.81 99 VAL A CA 1
ATOM 777 C C . VAL A 1 99 ? -16.606 7.452 12.472 1.00 88.81 99 VAL A C 1
ATOM 779 O O . VAL A 1 99 ? -16.973 8.444 11.843 1.00 88.81 99 VAL A O 1
ATOM 782 N N . VAL A 1 100 ? -15.329 7.202 12.749 1.00 92.56 100 VAL A N 1
ATOM 783 C CA . VAL A 1 100 ? -14.231 8.116 12.413 1.00 92.56 100 VAL A CA 1
ATOM 784 C C . VAL A 1 100 ? -13.337 7.468 11.366 1.00 92.56 100 VAL A C 1
ATOM 786 O O . VAL A 1 100 ? -12.932 6.319 11.522 1.00 92.56 100 VAL A O 1
ATOM 789 N N . GLU A 1 101 ? -13.027 8.189 10.291 1.00 93.94 101 GLU A N 1
ATOM 790 C CA . GLU A 1 101 ? -11.969 7.790 9.360 1.00 93.94 101 GLU A CA 1
ATOM 791 C C . GLU A 1 101 ? -10.615 7.936 10.055 1.00 93.94 101 GLU A C 1
ATOM 793 O O . GLU A 1 101 ? -10.354 8.970 10.656 1.00 93.94 101 GLU A O 1
ATOM 798 N N . VAL A 1 102 ? -9.752 6.927 9.989 1.00 93.75 102 VAL A N 1
ATOM 799 C CA . VAL A 1 102 ? -8.460 6.945 10.697 1.00 93.75 102 VAL A CA 1
ATOM 800 C C . VAL A 1 102 ? -7.258 6.802 9.782 1.00 93.75 102 VAL A C 1
ATOM 802 O O . VAL A 1 102 ? -6.148 7.163 10.172 1.00 93.75 102 VAL A O 1
ATOM 805 N N . GLY A 1 103 ? -7.449 6.282 8.574 1.00 92.81 103 GLY A N 1
ATOM 806 C CA . GLY A 1 103 ? -6.352 6.091 7.643 1.00 92.81 103 GLY A CA 1
ATOM 807 C C . GLY A 1 103 ? -6.798 5.742 6.237 1.00 92.81 103 GLY A C 1
ATOM 808 O O . GLY A 1 103 ? -7.945 5.367 5.999 1.00 92.81 103 GLY A O 1
ATOM 809 N N . GLU A 1 104 ? -5.848 5.851 5.322 1.00 94.75 104 GLU A N 1
ATOM 810 C CA . GLU A 1 104 ? -6.041 5.687 3.891 1.00 94.75 104 GLU A CA 1
ATOM 811 C C . GLU A 1 104 ? -4.861 4.920 3.283 1.00 94.75 104 GLU A C 1
ATOM 813 O O . GLU A 1 104 ? -3.704 5.111 3.670 1.00 94.75 104 GLU A O 1
ATOM 818 N N . VAL A 1 105 ? -5.159 4.059 2.313 1.00 93.69 105 VAL A N 1
ATOM 819 C CA . VAL A 1 105 ? -4.179 3.459 1.410 1.00 93.69 105 VAL A CA 1
ATOM 820 C C . VAL A 1 105 ? -4.594 3.763 -0.022 1.00 93.69 105 VAL A C 1
ATOM 822 O O . VAL A 1 105 ? -5.699 3.410 -0.432 1.00 93.69 105 VAL A O 1
ATOM 825 N N . GLN A 1 106 ? -3.691 4.368 -0.794 1.00 91.00 106 GLN A N 1
ATOM 826 C CA . GLN A 1 106 ? -3.839 4.484 -2.246 1.00 91.00 106 GLN A CA 1
ATOM 827 C C . GLN A 1 106 ? -2.839 3.559 -2.918 1.00 91.00 106 GLN A C 1
ATOM 829 O O . GLN A 1 106 ? -1.653 3.547 -2.572 1.00 91.00 106 GLN A O 1
ATOM 834 N N . SER A 1 107 ? -3.304 2.777 -3.884 1.00 88.31 107 SER A N 1
ATOM 835 C CA . SER A 1 107 ? -2.438 1.847 -4.598 1.00 88.31 107 SER A CA 1
ATOM 836 C C . SER A 1 107 ? -2.887 1.604 -6.028 1.00 88.31 107 SER A C 1
ATOM 838 O O . SER A 1 107 ? -4.055 1.764 -6.372 1.00 88.31 107 SER A O 1
ATOM 840 N N . TYR A 1 108 ? -1.940 1.187 -6.854 1.00 82.81 108 TYR A N 1
ATOM 841 C CA . TYR A 1 108 ? -2.153 0.866 -8.251 1.00 82.81 108 TYR A CA 1
ATOM 842 C C . TYR A 1 108 ? -1.792 -0.581 -8.500 1.00 82.81 108 TYR A C 1
ATOM 844 O O . TYR A 1 108 ? -0.741 -1.078 -8.083 1.00 82.81 108 TYR A O 1
ATOM 852 N N . ARG A 1 109 ? -2.654 -1.266 -9.237 1.00 79.56 109 ARG A N 1
ATOM 853 C CA . ARG A 1 109 ? -2.316 -2.573 -9.770 1.00 79.56 109 ARG A CA 1
ATOM 854 C C . ARG A 1 109 ? -1.366 -2.422 -10.954 1.00 79.56 109 ARG A C 1
ATOM 856 O O . ARG A 1 109 ? -1.701 -1.761 -11.931 1.00 79.56 109 ARG A O 1
ATOM 863 N N . LEU A 1 110 ? -0.233 -3.118 -10.890 1.00 72.69 110 LEU A N 1
ATOM 864 C CA . LEU A 1 110 ? 0.764 -3.149 -11.960 1.00 72.69 110 LEU A CA 1
ATOM 865 C C . LEU A 1 110 ? 0.710 -4.437 -12.802 1.00 72.69 110 LEU A C 1
ATOM 867 O O . LEU A 1 110 ? 1.413 -4.539 -13.799 1.00 72.69 110 LEU A O 1
ATOM 871 N N . SER A 1 111 ? -0.074 -5.461 -12.436 1.00 61.69 111 SER A N 1
ATOM 872 C CA . SER A 1 111 ? -0.139 -6.709 -13.221 1.00 61.69 111 SER A CA 1
ATOM 873 C C . SER A 1 111 ? -1.269 -6.723 -14.268 1.00 61.69 111 SER A C 1
ATOM 875 O O . SER A 1 111 ? -2.421 -6.437 -13.942 1.00 61.69 111 SER A O 1
ATOM 877 N N . LYS A 1 112 ? -0.875 -7.085 -15.507 1.00 48.97 112 LYS A N 1
ATOM 878 C CA . LYS A 1 112 ? -1.589 -7.467 -16.754 1.00 48.97 112 LYS A CA 1
ATOM 879 C C . LYS A 1 112 ? -3.034 -6.997 -16.958 1.00 48.97 112 LYS A C 1
ATOM 881 O O . LYS A 1 112 ? -3.903 -7.227 -16.122 1.00 48.97 112 LYS A O 1
ATOM 886 N N . ALA A 1 113 ? -3.264 -6.480 -18.171 1.00 39.19 113 ALA A N 1
ATOM 887 C CA . ALA A 1 113 ? -4.563 -6.347 -18.823 1.00 39.19 113 ALA A CA 1
ATOM 888 C C . ALA A 1 113 ? -5.539 -7.438 -18.365 1.00 39.19 113 ALA A C 1
ATOM 890 O O . ALA A 1 113 ? -5.159 -8.601 -18.231 1.00 39.19 113 ALA A O 1
ATOM 891 N N . THR A 1 114 ? -6.799 -7.065 -18.180 1.00 37.44 114 THR A N 1
ATOM 892 C CA . THR A 1 114 ? -7.948 -7.912 -17.815 1.00 37.44 114 THR A CA 1
ATOM 893 C C . THR A 1 114 ? -8.223 -9.086 -18.780 1.00 37.44 114 THR A C 1
ATOM 895 O O . THR A 1 114 ? -9.277 -9.719 -18.715 1.00 37.44 114 THR A O 1
ATOM 898 N N . GLU A 1 115 ? -7.287 -9.415 -19.670 1.00 31.30 115 GLU A N 1
ATOM 899 C CA . GLU A 1 115 ? -7.375 -10.472 -20.660 1.00 31.30 115 GLU A CA 1
ATOM 900 C C . GLU A 1 115 ? -6.731 -11.775 -20.172 1.00 31.30 115 GLU A C 1
ATOM 902 O O . GLU A 1 115 ? -5.589 -11.825 -19.712 1.00 31.30 115 GLU A O 1
ATOM 907 N N . MET A 1 116 ? -7.487 -12.862 -20.334 1.00 31.44 116 MET A N 1
ATOM 908 C CA . MET A 1 116 ? -7.022 -14.241 -20.205 1.00 31.44 116 MET A CA 1
ATOM 909 C C . MET A 1 116 ? -5.803 -14.480 -21.111 1.00 31.44 116 MET A C 1
ATOM 911 O O . MET A 1 116 ? -5.963 -14.767 -22.296 1.00 31.44 116 MET A O 1
ATOM 915 N N . ILE A 1 117 ? -4.587 -14.404 -20.567 1.00 36.84 117 ILE A N 1
ATOM 916 C CA . ILE A 1 117 ? -3.359 -14.776 -21.283 1.00 36.84 117 ILE A CA 1
ATOM 917 C C . ILE A 1 117 ? -2.677 -15.936 -20.533 1.00 36.84 117 ILE A C 1
ATOM 919 O O . ILE A 1 117 ? -2.611 -15.899 -19.304 1.00 36.84 117 ILE A O 1
ATOM 923 N N . PRO A 1 118 ? -2.190 -16.986 -21.231 1.00 32.28 118 PRO A N 1
ATOM 924 C CA . PRO A 1 118 ? -1.816 -18.263 -20.619 1.00 32.28 118 PRO A CA 1
ATOM 925 C C . PRO A 1 118 ? -0.641 -18.175 -19.635 1.00 32.28 118 PRO A C 1
ATOM 927 O O . PRO A 1 118 ? 0.208 -17.289 -19.748 1.00 32.28 118 PRO A O 1
ATOM 930 N N . ARG A 1 119 ? -0.580 -19.183 -18.747 1.00 37.19 119 ARG A N 1
ATOM 931 C CA . ARG A 1 119 ? 0.395 -19.501 -17.674 1.00 37.19 119 ARG A CA 1
ATOM 932 C C . ARG A 1 119 ? 1.858 -19.692 -18.128 1.00 37.19 119 ARG A C 1
ATOM 934 O O . ARG A 1 119 ? 2.540 -20.613 -17.694 1.00 37.19 119 ARG A O 1
ATOM 941 N N . SER A 1 120 ? 2.345 -18.868 -19.041 1.00 38.38 120 SER A N 1
ATOM 942 C CA . SER A 1 120 ? 3.775 -18.755 -19.314 1.00 38.38 120 SER A CA 1
ATOM 943 C C . SER A 1 120 ? 4.350 -17.711 -18.351 1.00 38.38 120 SER A C 1
ATOM 945 O O . SER A 1 120 ? 3.698 -16.674 -18.168 1.00 38.38 120 SER A O 1
ATOM 947 N N . PRO A 1 121 ? 5.539 -17.944 -17.755 1.00 41.25 121 PRO A N 1
ATOM 948 C CA . PRO A 1 121 ? 6.277 -16.935 -17.000 1.00 41.25 121 PRO A CA 1
ATOM 949 C C . PRO A 1 121 ? 6.714 -15.837 -17.977 1.00 41.25 121 PRO A C 1
ATOM 951 O O . PRO A 1 121 ? 7.831 -15.809 -18.481 1.00 41.25 121 PRO A O 1
ATOM 954 N N . ARG A 1 122 ? 5.767 -14.977 -18.351 1.00 47.00 122 ARG A N 1
ATOM 955 C CA . ARG A 1 122 ? 6.009 -13.799 -19.173 1.00 47.00 122 ARG A CA 1
ATOM 956 C C . ARG A 1 122 ? 6.369 -12.678 -18.223 1.00 47.00 122 ARG A C 1
ATOM 958 O O . ARG A 1 122 ? 5.489 -12.048 -17.639 1.00 47.00 122 ARG A O 1
ATOM 965 N N . THR A 1 123 ? 7.673 -12.497 -18.106 1.00 51.03 123 THR A N 1
ATOM 966 C CA . THR A 1 123 ? 8.392 -11.406 -17.465 1.00 51.03 123 THR A CA 1
ATOM 967 C C . THR A 1 123 ? 7.748 -10.046 -17.768 1.00 51.03 123 THR A C 1
ATOM 969 O O . THR A 1 123 ? 7.243 -9.816 -18.875 1.00 51.03 123 THR A O 1
ATOM 972 N N . ILE A 1 124 ? 7.850 -9.109 -16.819 1.00 51.56 124 ILE A N 1
ATOM 973 C CA . ILE A 1 124 ? 7.516 -7.679 -16.978 1.00 51.56 124 ILE A CA 1
ATOM 974 C C . ILE A 1 124 ? 8.092 -7.062 -18.271 1.00 51.56 124 ILE A C 1
ATOM 976 O O . ILE A 1 124 ? 7.504 -6.148 -18.840 1.00 51.56 124 ILE A O 1
ATOM 980 N N . GLN A 1 125 ? 9.168 -7.655 -18.800 1.00 49.44 125 GLN A N 1
ATOM 981 C CA . GLN A 1 125 ? 9.771 -7.420 -20.120 1.00 49.44 125 GLN A CA 1
ATOM 982 C C . GLN A 1 125 ? 8.786 -7.337 -21.293 1.00 49.44 125 GLN A C 1
ATOM 984 O O . GLN A 1 125 ? 9.073 -6.682 -22.285 1.00 49.44 125 GLN A O 1
ATOM 989 N N . THR A 1 126 ? 7.643 -8.020 -21.206 1.00 51.34 126 THR A N 1
ATOM 990 C CA . THR A 1 126 ? 6.663 -8.094 -22.301 1.00 51.34 126 THR A CA 1
ATOM 991 C C . THR A 1 126 ? 5.527 -7.080 -22.183 1.00 51.34 126 THR A C 1
ATOM 993 O O . THR A 1 126 ? 4.637 -7.091 -23.030 1.00 51.34 126 THR A O 1
ATOM 996 N N . MET A 1 127 ? 5.525 -6.228 -21.150 1.00 59.81 127 MET A N 1
ATOM 997 C CA . MET A 1 127 ? 4.519 -5.180 -20.967 1.00 59.81 127 MET A CA 1
ATOM 998 C C . MET A 1 127 ? 5.039 -3.859 -21.554 1.00 59.81 127 MET A C 1
ATOM 1000 O O . MET A 1 127 ? 5.922 -3.250 -20.947 1.00 59.81 127 MET A O 1
ATOM 1004 N N . PRO A 1 128 ? 4.509 -3.392 -22.704 1.00 61.38 128 PRO A N 1
ATOM 1005 C CA . PRO A 1 128 ? 5.024 -2.197 -23.380 1.00 61.38 128 PRO A CA 1
ATOM 1006 C C . PRO A 1 128 ? 4.983 -0.942 -22.505 1.00 61.38 128 PRO A C 1
ATOM 1008 O O . PRO A 1 128 ? 5.876 -0.110 -22.582 1.00 61.38 128 PRO A O 1
ATOM 1011 N N . TRP A 1 129 ? 3.983 -0.832 -21.631 1.00 61.88 129 TRP A N 1
ATOM 1012 C CA . TRP A 1 129 ? 3.848 0.308 -20.730 1.00 61.88 129 TRP A CA 1
ATOM 1013 C C . TRP A 1 129 ? 4.872 0.276 -19.584 1.00 61.88 129 TRP A C 1
ATOM 1015 O O . TRP A 1 129 ? 5.408 1.314 -19.230 1.00 61.88 129 TRP A O 1
ATOM 1025 N N . VAL A 1 130 ? 5.219 -0.898 -19.030 1.00 66.38 130 VAL A N 1
ATOM 1026 C CA . VAL A 1 130 ? 6.258 -0.984 -17.982 1.00 66.38 130 VAL A CA 1
ATOM 1027 C C . VAL A 1 130 ? 7.605 -0.572 -18.560 1.00 66.38 130 VAL A C 1
ATOM 1029 O O . VAL A 1 130 ? 8.362 0.124 -17.896 1.00 66.38 130 VAL A O 1
ATOM 1032 N N . GLN A 1 131 ? 7.881 -0.943 -19.814 1.00 68.94 131 GLN A N 1
ATOM 1033 C CA . GLN A 1 131 ? 9.096 -0.523 -20.511 1.00 68.94 131 GLN A CA 1
ATOM 1034 C C . GLN A 1 131 ? 9.243 1.003 -20.553 1.00 68.94 131 GLN A C 1
ATOM 1036 O O . GLN A 1 131 ? 10.356 1.475 -20.368 1.00 68.94 131 GLN A O 1
ATOM 1041 N N . GLN A 1 132 ? 8.152 1.768 -20.685 1.00 68.44 132 GLN A N 1
ATOM 1042 C CA . GLN A 1 132 ? 8.200 3.239 -20.655 1.00 68.44 132 GLN A CA 1
ATOM 1043 C C . GLN A 1 132 ? 8.735 3.779 -19.322 1.00 68.44 132 GLN A C 1
ATOM 1045 O O . GLN A 1 132 ? 9.491 4.738 -19.308 1.00 68.44 132 GLN A O 1
ATOM 1050 N N . PHE A 1 133 ? 8.410 3.128 -18.203 1.00 72.69 133 PHE A N 1
ATOM 1051 C CA . PHE A 1 133 ? 8.922 3.511 -16.884 1.00 72.69 133 PHE A CA 1
ATOM 1052 C C . PHE A 1 133 ? 10.366 3.055 -16.638 1.00 72.69 133 PHE A C 1
ATOM 1054 O O . PHE A 1 133 ? 11.031 3.588 -15.753 1.00 72.69 133 PHE A O 1
ATOM 1061 N N . LEU A 1 134 ? 10.853 2.057 -17.382 1.00 73.25 134 LEU A N 1
ATOM 1062 C CA . LEU A 1 134 ? 12.196 1.492 -17.212 1.00 73.25 134 LEU A CA 1
ATOM 1063 C C . LEU A 1 134 ? 13.272 2.183 -18.058 1.00 73.25 134 LEU A C 1
ATOM 1065 O O . LEU A 1 134 ? 14.456 1.969 -17.785 1.00 73.25 134 LEU A O 1
ATOM 1069 N N . GLN A 1 135 ? 12.888 2.978 -19.061 1.00 70.25 135 GLN A N 1
ATOM 1070 C CA . GLN A 1 135 ? 13.840 3.745 -19.862 1.00 70.25 135 GLN A CA 1
ATOM 1071 C C . GLN A 1 135 ? 14.279 5.015 -19.106 1.00 70.25 135 GLN A C 1
ATOM 1073 O O . GLN A 1 135 ? 13.426 5.725 -18.575 1.00 70.25 135 GLN A O 1
ATOM 1078 N N . PRO A 1 136 ? 15.591 5.301 -19.033 1.00 55.91 136 PRO A N 1
ATOM 1079 C CA . PRO A 1 136 ? 16.116 6.460 -18.311 1.00 55.91 136 PRO A CA 1
ATOM 1080 C C . PRO A 1 136 ? 15.938 7.804 -19.044 1.00 55.91 136 PRO A C 1
ATOM 1082 O O . PRO A 1 136 ? 15.858 8.822 -18.364 1.00 55.91 136 PRO A O 1
ATOM 1085 N N . ASP A 1 137 ? 15.823 7.817 -20.381 1.00 53.22 137 ASP A N 1
ATOM 1086 C CA . ASP A 1 137 ? 16.067 9.041 -21.173 1.00 53.22 137 ASP A CA 1
ATOM 1087 C C . ASP A 1 137 ? 14.855 9.581 -21.966 1.00 53.22 137 ASP A C 1
ATOM 1089 O O . ASP A 1 137 ? 14.839 10.752 -22.344 1.00 53.22 137 ASP A O 1
ATOM 1093 N N . ASP A 1 138 ? 13.803 8.785 -22.180 1.00 48.25 138 ASP A N 1
ATOM 1094 C CA . ASP A 1 138 ? 12.627 9.213 -22.953 1.00 48.25 138 ASP A CA 1
ATOM 1095 C C . ASP A 1 138 ? 11.501 9.693 -22.029 1.00 48.25 138 ASP A C 1
ATOM 1097 O O . ASP A 1 138 ? 10.589 8.943 -21.689 1.00 48.25 138 ASP A O 1
ATOM 1101 N N . GLY A 1 139 ? 11.561 10.967 -21.632 1.00 53.66 139 GLY A N 1
ATOM 1102 C CA . GLY A 1 139 ? 10.399 11.704 -21.128 1.00 53.66 139 GLY A CA 1
ATOM 1103 C C . GLY A 1 139 ? 9.706 11.055 -19.931 1.00 53.66 139 GLY A C 1
ATOM 1104 O O . GLY A 1 139 ? 8.539 10.666 -20.028 1.00 53.66 139 GLY A O 1
ATOM 1105 N N . LEU A 1 140 ? 10.408 10.983 -18.791 1.00 58.28 140 LEU A N 1
ATOM 1106 C CA . LEU A 1 140 ? 9.769 10.633 -17.525 1.00 58.28 140 LEU A CA 1
ATOM 1107 C C . LEU A 1 140 ? 8.503 11.486 -17.327 1.00 58.28 140 LEU A C 1
ATOM 1109 O O . LEU A 1 140 ? 8.507 12.685 -17.634 1.00 58.28 140 LEU A O 1
ATOM 1113 N N . PRO A 1 141 ? 7.414 10.893 -16.820 1.00 58.31 141 PRO A N 1
ATOM 1114 C CA . PRO A 1 141 ? 6.180 11.627 -16.605 1.00 58.31 141 PRO A CA 1
ATOM 1115 C C . PRO A 1 141 ? 6.406 12.854 -15.718 1.00 58.31 141 PRO A C 1
ATOM 1117 O O . PRO A 1 141 ? 7.013 12.749 -14.656 1.00 58.31 141 PRO A O 1
ATOM 1120 N N . GLN A 1 142 ? 5.872 14.009 -16.127 1.00 59.41 142 GLN A N 1
ATOM 1121 C CA . GLN A 1 142 ? 5.927 15.231 -15.311 1.00 59.41 142 GLN A CA 1
ATOM 1122 C C . GLN A 1 142 ? 5.002 15.167 -14.083 1.00 59.41 142 GLN A C 1
ATOM 1124 O O . GLN A 1 142 ? 5.101 15.998 -13.182 1.00 59.41 142 GLN A O 1
ATOM 1129 N N . ASP A 1 143 ? 4.102 14.181 -14.035 1.00 66.94 143 ASP A N 1
ATOM 1130 C CA . ASP A 1 143 ? 3.293 13.902 -12.854 1.00 66.94 143 ASP A CA 1
ATOM 1131 C C . ASP A 1 143 ? 4.145 13.226 -11.770 1.00 66.94 143 ASP A C 1
ATOM 1133 O O . ASP A 1 143 ? 4.700 12.143 -11.976 1.00 66.94 143 ASP A O 1
ATOM 1137 N N . GLY A 1 144 ? 4.208 13.841 -10.586 1.00 66.56 144 GLY A N 1
ATOM 1138 C CA . GLY A 1 144 ? 5.026 13.350 -9.474 1.00 66.56 144 GLY A CA 1
ATOM 1139 C C . GLY A 1 144 ? 4.695 11.919 -9.030 1.00 66.56 144 GLY A C 1
ATOM 1140 O O . GLY A 1 144 ? 5.597 11.182 -8.644 1.00 66.56 144 GLY A O 1
ATOM 1141 N N . THR A 1 145 ? 3.437 11.477 -9.156 1.00 65.94 145 THR A N 1
ATOM 1142 C CA . THR A 1 145 ? 3.032 10.097 -8.825 1.00 65.94 145 THR A CA 1
ATOM 1143 C C . THR A 1 145 ? 3.657 9.098 -9.785 1.00 65.94 145 THR A C 1
ATOM 1145 O O . THR A 1 145 ? 4.143 8.039 -9.385 1.00 65.94 145 THR A O 1
ATOM 1148 N N . LEU A 1 146 ? 3.600 9.417 -11.074 1.00 69.62 146 LEU A N 1
ATOM 1149 C CA . LEU A 1 146 ? 4.141 8.560 -12.114 1.00 69.62 146 LEU A CA 1
ATOM 1150 C C . LEU A 1 146 ? 5.670 8.535 -12.068 1.00 69.62 146 LEU A C 1
ATOM 1152 O O . LEU A 1 146 ? 6.260 7.491 -12.337 1.00 69.62 146 LEU A O 1
ATOM 1156 N N . MET A 1 147 ? 6.294 9.642 -11.670 1.00 74.75 147 MET A N 1
ATOM 1157 C CA . MET A 1 147 ? 7.734 9.730 -11.458 1.00 74.75 147 MET A CA 1
ATOM 1158 C C . MET A 1 147 ? 8.200 8.870 -10.270 1.00 74.75 147 MET A C 1
ATOM 1160 O O . MET A 1 147 ? 9.132 8.082 -10.422 1.00 74.75 147 MET A O 1
ATOM 1164 N N . ASP A 1 148 ? 7.521 8.924 -9.117 1.00 75.31 148 ASP A N 1
ATOM 1165 C CA . ASP A 1 148 ? 7.835 8.048 -7.974 1.00 75.31 148 ASP A CA 1
ATOM 1166 C C . ASP A 1 148 ? 7.654 6.561 -8.332 1.00 75.31 148 ASP A C 1
ATOM 1168 O O . ASP A 1 148 ? 8.486 5.715 -7.992 1.00 75.31 148 ASP A O 1
ATOM 1172 N N . MET A 1 149 ? 6.601 6.231 -9.087 1.00 77.62 149 MET A N 1
ATOM 1173 C CA . MET A 1 149 ? 6.403 4.879 -9.608 1.00 77.62 149 MET A CA 1
ATOM 1174 C C . MET A 1 149 ? 7.527 4.467 -10.573 1.00 77.62 149 MET A C 1
ATOM 1176 O O . MET A 1 149 ? 8.015 3.338 -10.484 1.00 77.62 149 MET A O 1
ATOM 1180 N N . ALA A 1 150 ? 7.968 5.367 -11.461 1.00 76.75 150 ALA A N 1
ATOM 1181 C CA . ALA A 1 150 ? 9.081 5.130 -12.379 1.00 76.75 150 ALA A CA 1
ATOM 1182 C C . ALA A 1 150 ? 10.357 4.788 -11.610 1.00 76.75 150 ALA A C 1
ATOM 1184 O O . ALA A 1 150 ? 10.969 3.744 -11.845 1.00 76.75 150 ALA A O 1
ATOM 1185 N N . PHE A 1 151 ? 10.718 5.617 -10.630 1.00 79.00 151 PHE A N 1
ATOM 1186 C CA . PHE A 1 151 ? 11.921 5.398 -9.843 1.00 79.00 151 PHE A CA 1
ATOM 1187 C C . PHE A 1 151 ? 11.862 4.114 -9.014 1.00 79.00 151 PHE A C 1
ATOM 1189 O O . PHE A 1 151 ? 12.877 3.422 -8.884 1.00 79.00 151 PHE A O 1
ATOM 1196 N N . LEU A 1 152 ? 10.694 3.753 -8.475 1.00 82.69 152 LEU A N 1
ATOM 1197 C CA . LEU A 1 152 ? 10.515 2.478 -7.786 1.00 82.69 152 LEU A CA 1
ATOM 1198 C C . LEU A 1 152 ? 10.713 1.296 -8.745 1.00 82.69 152 LEU A C 1
ATOM 1200 O O . LEU A 1 152 ? 11.438 0.351 -8.425 1.00 82.69 152 LEU A O 1
ATOM 1204 N N . LEU A 1 153 ? 10.107 1.341 -9.933 1.00 79.88 153 LEU A N 1
ATOM 1205 C CA . LEU A 1 153 ? 10.248 0.287 -10.938 1.00 79.88 153 LEU A CA 1
ATOM 1206 C C . LEU A 1 153 ? 11.691 0.163 -11.436 1.00 79.88 153 LEU A C 1
ATOM 1208 O O . LEU A 1 153 ? 12.202 -0.949 -11.523 1.00 79.88 153 LEU A O 1
ATOM 1212 N N . GLN A 1 154 ? 12.387 1.272 -11.670 1.00 78.94 154 GLN A N 1
ATOM 1213 C CA . GLN A 1 154 ? 13.806 1.286 -12.038 1.00 78.94 154 GLN A CA 1
ATOM 1214 C C . GLN A 1 154 ? 14.733 0.829 -10.898 1.00 78.94 154 GLN A C 1
ATOM 1216 O O . GLN A 1 154 ? 15.855 0.369 -11.139 1.00 78.94 154 GLN A O 1
ATOM 1221 N N . ALA A 1 155 ? 14.309 0.935 -9.637 1.00 80.31 155 ALA A N 1
ATOM 1222 C CA . ALA A 1 155 ? 15.020 0.296 -8.536 1.00 80.31 155 ALA A CA 1
ATOM 1223 C C . ALA A 1 155 ? 14.824 -1.230 -8.580 1.00 80.31 155 ALA A C 1
ATOM 1225 O O . ALA A 1 155 ? 15.786 -1.978 -8.402 1.00 80.31 155 ALA A O 1
ATOM 1226 N N . LEU A 1 156 ? 13.611 -1.702 -8.866 1.00 78.50 156 LEU A N 1
ATOM 1227 C CA . LEU A 1 156 ? 13.259 -3.124 -8.856 1.00 78.50 156 LEU A CA 1
ATOM 1228 C C . LEU A 1 156 ? 13.689 -3.894 -10.109 1.00 78.50 156 LEU A C 1
ATOM 1230 O O . LEU A 1 156 ? 13.958 -5.091 -10.012 1.00 78.50 156 LEU A O 1
ATOM 1234 N N . TYR A 1 157 ? 13.784 -3.231 -11.260 1.00 76.38 157 TYR A N 1
ATOM 1235 C CA . TYR A 1 157 ? 14.093 -3.845 -12.548 1.00 76.38 157 TYR A CA 1
ATOM 1236 C C . TYR A 1 157 ? 15.256 -3.143 -13.249 1.00 76.38 157 TYR A C 1
ATOM 1238 O O . TYR A 1 157 ? 15.453 -1.936 -13.131 1.00 76.38 157 TYR A O 1
ATOM 1246 N N . SER A 1 158 ? 16.039 -3.902 -14.009 1.00 73.88 158 SER A N 1
ATOM 1247 C CA . SER A 1 158 ? 16.963 -3.355 -15.003 1.00 73.88 158 SER A CA 1
ATOM 1248 C C . SER A 1 158 ? 16.203 -2.850 -16.240 1.00 73.88 158 SER A C 1
ATOM 1250 O O . SER A 1 158 ? 15.059 -3.255 -16.453 1.00 73.88 158 SER A O 1
ATOM 1252 N N . PRO A 1 159 ? 16.835 -2.032 -17.108 1.00 73.88 159 PRO A N 1
ATOM 1253 C CA . PRO A 1 159 ? 16.185 -1.483 -18.307 1.00 73.88 159 PRO A CA 1
ATOM 1254 C C . PRO A 1 159 ? 15.586 -2.550 -19.233 1.00 73.88 159 PRO A C 1
ATOM 1256 O O . PRO A 1 159 ? 14.543 -2.357 -19.839 1.00 73.88 159 PRO A O 1
ATOM 1259 N N . ASN A 1 160 ? 16.195 -3.737 -19.283 1.00 69.06 160 ASN A N 1
ATOM 1260 C CA . ASN A 1 160 ? 15.672 -4.880 -20.032 1.00 69.06 160 ASN A CA 1
ATOM 1261 C C . ASN A 1 160 ? 14.538 -5.637 -19.308 1.00 69.06 160 ASN A C 1
ATOM 1263 O O . ASN A 1 160 ? 14.253 -6.767 -19.692 1.00 69.06 160 ASN A O 1
ATOM 1267 N N . GLY A 1 161 ? 13.943 -5.087 -18.242 1.00 67.25 161 GLY A N 1
ATOM 1268 C CA . GLY A 1 161 ? 12.815 -5.648 -17.485 1.00 67.25 161 GLY A CA 1
ATOM 1269 C C . GLY A 1 161 ? 13.118 -6.887 -16.634 1.00 67.25 161 GLY A C 1
ATOM 1270 O O . GLY A 1 161 ? 12.187 -7.601 -16.255 1.00 67.25 161 GLY A O 1
ATOM 1271 N N . MET A 1 162 ? 14.390 -7.178 -16.350 1.00 70.81 162 MET A N 1
ATOM 1272 C CA . MET A 1 162 ? 14.776 -8.237 -15.408 1.00 70.81 162 MET A CA 1
ATOM 1273 C C . MET A 1 162 ? 14.774 -7.706 -13.978 1.00 70.81 162 MET A C 1
ATOM 1275 O O . MET A 1 162 ? 15.170 -6.570 -13.749 1.00 70.81 162 MET A O 1
ATOM 1279 N N . ALA A 1 163 ? 14.365 -8.524 -13.006 1.00 71.31 163 ALA A N 1
ATOM 1280 C CA . ALA A 1 163 ? 14.471 -8.154 -11.597 1.00 71.31 163 ALA A CA 1
ATOM 1281 C C . ALA A 1 163 ? 15.939 -7.860 -11.243 1.00 71.31 163 ALA A C 1
ATOM 1283 O O . ALA A 1 163 ? 16.832 -8.662 -11.535 1.00 71.31 163 ALA A O 1
ATOM 1284 N N . ALA A 1 164 ? 16.181 -6.703 -10.638 1.00 67.25 164 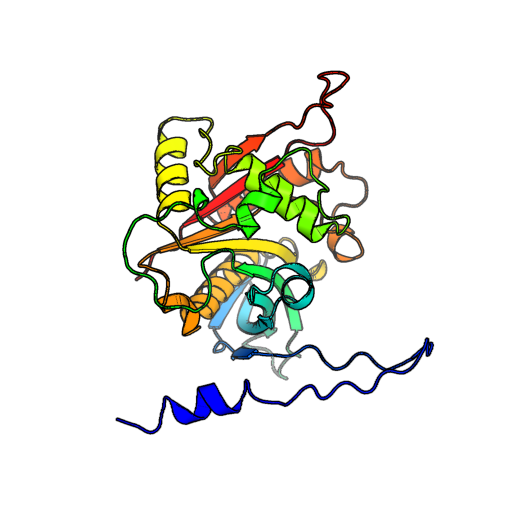ALA A N 1
ATOM 1285 C CA . ALA A 1 164 ? 17.509 -6.269 -10.253 1.00 67.25 164 ALA A CA 1
ATOM 1286 C C . ALA A 1 164 ? 18.044 -7.081 -9.063 1.00 67.25 164 ALA A C 1
ATOM 1288 O O . ALA A 1 164 ? 17.286 -7.569 -8.225 1.00 67.25 164 ALA A O 1
ATOM 1289 N N . ALA A 1 165 ? 19.369 -7.215 -8.974 1.00 58.97 165 ALA A N 1
ATOM 1290 C CA . ALA A 1 165 ? 20.009 -7.898 -7.854 1.00 58.97 165 ALA A CA 1
ATOM 1291 C C . ALA A 1 165 ? 19.754 -7.148 -6.529 1.00 58.97 165 ALA A C 1
ATOM 1293 O O . ALA A 1 165 ? 19.960 -5.934 -6.447 1.00 58.97 165 ALA A O 1
ATOM 1294 N N . ALA A 1 166 ? 19.314 -7.878 -5.500 1.00 61.91 166 ALA A N 1
ATOM 1295 C CA . ALA A 1 166 ? 19.160 -7.368 -4.136 1.00 61.91 166 ALA A CA 1
ATOM 1296 C C . ALA A 1 166 ? 20.518 -7.367 -3.396 1.00 61.91 166 ALA A C 1
ATOM 1298 O O . ALA A 1 166 ? 21.435 -8.082 -3.808 1.00 61.91 166 ALA A O 1
ATOM 1299 N N . PRO A 1 167 ? 20.667 -6.609 -2.291 1.00 57.41 167 PRO A N 1
ATOM 1300 C CA . PRO A 1 167 ? 21.950 -6.442 -1.600 1.00 57.41 167 PRO A CA 1
ATOM 1301 C C . PRO A 1 167 ? 22.478 -7.714 -0.916 1.00 57.41 167 PRO A C 1
ATOM 1303 O O . PRO A 1 167 ? 23.669 -7.797 -0.632 1.00 57.41 167 PRO A O 1
ATOM 1306 N N . THR A 1 168 ? 21.630 -8.719 -0.667 1.00 61.84 168 THR A N 1
ATOM 1307 C CA . THR A 1 168 ? 22.052 -10.027 -0.138 1.00 61.84 168 THR A CA 1
ATOM 1308 C C . THR A 1 168 ? 21.505 -11.172 -0.989 1.00 61.84 168 THR A C 1
ATOM 1310 O O . THR A 1 168 ? 20.428 -11.061 -1.572 1.00 61.84 168 THR A O 1
ATOM 1313 N N . LEU A 1 169 ? 22.229 -12.298 -1.044 1.00 56.38 169 LEU A N 1
ATOM 1314 C CA . LEU A 1 169 ? 21.860 -13.480 -1.841 1.00 56.38 169 LEU A CA 1
ATOM 1315 C C . LEU A 1 169 ? 20.458 -14.017 -1.497 1.00 56.38 169 LEU A C 1
ATOM 1317 O O . LEU A 1 169 ? 19.676 -14.293 -2.401 1.00 56.38 169 LEU A O 1
ATOM 1321 N N . SER A 1 170 ? 20.104 -14.115 -0.212 1.00 59.06 170 SER A N 1
ATOM 1322 C CA . SER A 1 170 ? 18.791 -14.619 0.224 1.00 59.06 170 SER A CA 1
ATOM 1323 C C . SER A 1 170 ? 17.643 -13.670 -0.137 1.00 59.06 170 SER A C 1
ATOM 1325 O O . SER A 1 170 ? 16.614 -14.115 -0.647 1.00 59.06 170 SER A O 1
ATOM 1327 N N . GLN A 1 171 ? 17.830 -12.359 0.053 1.00 65.38 171 GLN A N 1
ATOM 1328 C CA . GLN A 1 171 ? 16.849 -11.350 -0.360 1.00 65.38 171 GLN A CA 1
ATOM 1329 C C . GLN A 1 171 ? 16.737 -11.271 -1.885 1.00 65.38 171 GLN A C 1
ATOM 1331 O O . GLN A 1 171 ? 15.645 -11.042 -2.394 1.00 65.38 171 GLN A O 1
ATOM 1336 N N . ALA A 1 172 ? 17.827 -11.517 -2.619 1.00 60.50 172 ALA A N 1
ATOM 1337 C CA . ALA A 1 172 ? 17.843 -11.486 -4.080 1.00 60.50 172 ALA A CA 1
ATOM 1338 C C . ALA A 1 172 ? 17.011 -12.612 -4.680 1.00 60.50 172 ALA A C 1
ATOM 1340 O O . ALA A 1 172 ? 16.254 -12.363 -5.614 1.00 60.50 172 ALA A O 1
ATOM 1341 N N . PHE A 1 173 ? 17.097 -13.825 -4.129 1.00 60.00 173 PHE A N 1
ATOM 1342 C CA . PHE A 1 173 ? 16.258 -14.934 -4.578 1.00 60.00 173 PHE A CA 1
ATOM 1343 C C . PHE A 1 173 ? 14.779 -14.687 -4.281 1.00 60.00 173 PHE A C 1
ATOM 1345 O O . PHE A 1 173 ? 13.958 -14.830 -5.182 1.00 60.00 173 PHE A O 1
ATOM 1352 N N . HIS A 1 174 ? 14.445 -14.261 -3.059 1.00 67.50 174 HIS A N 1
ATOM 1353 C CA . HIS A 1 174 ? 13.056 -14.005 -2.675 1.00 67.50 174 HIS A CA 1
ATOM 1354 C C . HIS A 1 174 ? 12.439 -12.844 -3.467 1.00 67.50 174 HIS A C 1
ATOM 1356 O O . HIS A 1 174 ? 11.351 -12.982 -4.018 1.00 67.50 174 HIS A O 1
ATOM 1362 N N . ALA A 1 175 ? 13.133 -11.705 -3.560 1.00 69.25 175 ALA A N 1
ATOM 1363 C CA . ALA A 1 175 ? 12.658 -10.556 -4.324 1.00 69.25 175 ALA A CA 1
ATOM 1364 C C . ALA A 1 175 ? 12.504 -10.908 -5.806 1.00 69.25 175 ALA A C 1
ATOM 1366 O O . ALA A 1 175 ? 11.485 -10.586 -6.405 1.00 69.25 175 ALA A O 1
ATOM 1367 N N . ARG A 1 176 ? 13.469 -11.625 -6.396 1.00 71.38 176 ARG A N 1
ATOM 1368 C CA . ARG A 1 176 ? 13.378 -12.059 -7.793 1.00 71.38 176 ARG A CA 1
ATOM 1369 C C . ARG A 1 176 ? 12.196 -12.995 -8.035 1.00 71.38 176 ARG A C 1
ATOM 1371 O O . ARG A 1 176 ? 11.498 -12.790 -9.020 1.00 71.38 176 ARG A O 1
ATOM 1378 N N . ASP A 1 177 ? 11.963 -13.975 -7.163 1.00 71.94 177 ASP A N 1
ATOM 1379 C CA . ASP A 1 177 ? 10.809 -14.878 -7.269 1.00 71.94 177 ASP A CA 1
ATOM 1380 C C . ASP A 1 177 ? 9.491 -14.091 -7.232 1.00 71.94 177 ASP A C 1
ATOM 1382 O O . ASP A 1 177 ? 8.684 -14.194 -8.154 1.00 71.94 177 ASP A O 1
ATOM 1386 N N . CYS A 1 178 ? 9.334 -13.206 -6.242 1.00 74.06 178 CYS A N 1
ATOM 1387 C CA . CYS A 1 178 ? 8.145 -12.364 -6.092 1.00 74.06 178 CYS A CA 1
ATOM 1388 C C . CYS A 1 178 ? 7.917 -11.462 -7.315 1.00 74.06 178 CYS A C 1
ATOM 1390 O O . CYS A 1 178 ? 6.821 -11.402 -7.861 1.00 74.06 178 CYS A O 1
ATOM 1392 N N . LEU A 1 179 ? 8.960 -10.770 -7.782 1.00 73.44 179 LEU A N 1
ATOM 1393 C CA . LEU A 1 179 ? 8.873 -9.826 -8.902 1.00 73.44 179 LEU A CA 1
ATOM 1394 C C . LEU A 1 179 ? 8.619 -10.517 -10.252 1.00 73.44 179 LEU A C 1
ATOM 1396 O O . LEU A 1 179 ? 8.116 -9.888 -11.182 1.00 73.44 179 LEU A O 1
ATOM 1400 N N . GLN A 1 180 ? 8.986 -11.793 -10.388 1.00 71.25 180 GLN A N 1
ATOM 1401 C CA . GLN A 1 180 ? 8.806 -12.549 -11.629 1.00 71.25 180 GLN A CA 1
ATOM 1402 C C . GLN A 1 180 ? 7.483 -13.316 -11.678 1.00 71.25 180 GLN A C 1
ATOM 1404 O O . GLN A 1 180 ? 6.918 -13.453 -12.765 1.00 71.25 180 GLN A O 1
ATOM 1409 N N . ASN A 1 181 ? 7.010 -13.813 -10.534 1.00 70.56 181 ASN A N 1
ATOM 1410 C CA . ASN A 1 181 ? 5.924 -14.789 -10.480 1.00 70.56 181 ASN A CA 1
ATOM 1411 C C . ASN A 1 181 ? 4.628 -14.251 -9.858 1.00 70.56 181 ASN A C 1
ATOM 1413 O O . ASN A 1 181 ? 3.565 -14.807 -10.141 1.00 70.56 181 ASN A O 1
ATOM 1417 N N . ASP A 1 182 ? 4.680 -13.174 -9.070 1.00 74.00 182 ASP A N 1
ATOM 1418 C CA . ASP A 1 182 ? 3.501 -12.653 -8.378 1.00 74.00 182 ASP A CA 1
ATOM 1419 C C . ASP A 1 182 ? 2.801 -11.542 -9.165 1.00 74.00 182 ASP A C 1
ATOM 1421 O O . ASP A 1 182 ? 3.383 -10.824 -9.983 1.00 74.00 182 ASP A O 1
ATOM 1425 N N . SER A 1 183 ? 1.530 -11.324 -8.835 1.00 75.25 183 SER A N 1
ATOM 1426 C CA . SER A 1 183 ? 0.887 -10.048 -9.140 1.00 75.25 183 SER A CA 1
ATOM 1427 C C . SER A 1 183 ? 1.463 -8.923 -8.295 1.00 75.25 183 SER A C 1
ATOM 1429 O O . SER A 1 183 ? 1.711 -9.102 -7.107 1.00 75.25 183 SER A O 1
ATOM 1431 N N . LEU A 1 184 ? 1.630 -7.743 -8.893 1.00 79.00 184 LEU A N 1
ATOM 1432 C CA . LEU A 1 184 ? 2.216 -6.587 -8.222 1.00 79.00 184 LEU A CA 1
ATOM 1433 C C . LEU A 1 184 ? 1.176 -5.501 -7.972 1.00 79.00 184 LEU A C 1
ATOM 1435 O O . LEU A 1 184 ? 0.452 -5.088 -8.884 1.00 79.00 184 LEU A O 1
ATOM 1439 N N . VAL A 1 185 ? 1.151 -5.014 -6.735 1.00 83.81 185 VAL A N 1
ATOM 1440 C CA . VAL A 1 185 ? 0.375 -3.844 -6.314 1.00 83.81 185 VAL A CA 1
ATOM 1441 C C . VAL A 1 185 ? 1.345 -2.817 -5.750 1.00 83.81 185 VAL A C 1
ATOM 1443 O O . VAL A 1 185 ? 2.009 -3.074 -4.748 1.00 83.81 185 VAL A O 1
ATOM 1446 N N . TYR A 1 186 ? 1.432 -1.661 -6.398 1.00 86.00 186 TYR A N 1
ATOM 1447 C CA . TYR A 1 186 ? 2.219 -0.530 -5.928 1.00 86.00 186 TYR A CA 1
ATOM 1448 C C . TYR A 1 186 ? 1.402 0.313 -4.961 1.00 86.00 186 TYR A C 1
ATOM 1450 O O . TYR A 1 186 ? 0.366 0.853 -5.332 1.00 86.00 186 TYR A O 1
ATOM 1458 N N . ILE A 1 187 ? 1.871 0.448 -3.727 1.00 89.56 187 ILE A N 1
ATOM 1459 C CA . ILE A 1 187 ? 1.277 1.339 -2.739 1.00 89.56 187 ILE A CA 1
ATOM 1460 C C . ILE A 1 187 ? 1.909 2.718 -2.893 1.00 89.56 187 ILE A C 1
ATOM 1462 O O . ILE A 1 187 ? 3.088 2.910 -2.593 1.00 89.56 187 ILE A O 1
ATOM 1466 N N . LYS A 1 188 ? 1.090 3.666 -3.342 1.00 86.12 188 LYS A N 1
ATOM 1467 C CA . LYS A 1 188 ? 1.447 5.075 -3.493 1.00 86.12 188 LYS A CA 1
ATOM 1468 C C . LYS A 1 188 ? 1.444 5.787 -2.148 1.00 86.12 188 LYS A C 1
ATOM 1470 O O . LYS A 1 188 ? 2.367 6.524 -1.826 1.00 86.12 188 LYS A O 1
ATOM 1475 N N . LEU A 1 189 ? 0.377 5.583 -1.381 1.00 88.38 189 LEU A N 1
ATOM 1476 C CA . LEU A 1 189 ? 0.128 6.313 -0.149 1.00 88.38 189 LEU A CA 1
ATOM 1477 C C . LEU A 1 189 ? -0.267 5.345 0.952 1.00 88.38 189 LEU A C 1
ATOM 1479 O O . LEU A 1 189 ? -1.117 4.479 0.754 1.00 88.38 189 LEU A O 1
ATOM 1483 N N . VAL A 1 190 ? 0.315 5.566 2.123 1.00 90.94 190 VAL A N 1
ATOM 1484 C CA . VAL A 1 190 ? -0.175 5.053 3.397 1.00 90.94 190 VAL A CA 1
ATOM 1485 C C . VAL A 1 190 ? -0.282 6.251 4.318 1.00 90.94 190 VAL A C 1
ATOM 1487 O O . VAL A 1 190 ? 0.716 6.915 4.595 1.00 90.94 190 VAL A O 1
ATOM 1490 N N . TYR A 1 191 ? -1.488 6.535 4.783 1.00 90.25 191 TYR A N 1
ATOM 1491 C CA . TYR A 1 191 ? -1.755 7.669 5.647 1.00 90.25 191 TYR A CA 1
ATOM 1492 C C . TYR A 1 191 ? -2.534 7.219 6.876 1.00 90.25 191 TYR A C 1
ATOM 1494 O O . TYR A 1 191 ? -3.485 6.447 6.784 1.00 90.25 191 TYR A O 1
ATOM 1502 N N . ILE A 1 192 ? -2.118 7.710 8.040 1.00 89.69 192 ILE A N 1
ATOM 1503 C CA . ILE A 1 192 ? -2.861 7.603 9.294 1.00 89.69 192 ILE A CA 1
ATOM 1504 C C . ILE A 1 192 ? -3.020 9.025 9.811 1.00 89.69 192 ILE A C 1
ATOM 1506 O O . ILE A 1 192 ? -2.034 9.768 9.898 1.00 89.69 192 ILE A O 1
ATOM 1510 N N . GLN A 1 193 ? -4.254 9.392 10.148 1.00 88.88 193 GLN A N 1
ATOM 1511 C CA . GLN A 1 193 ? -4.561 10.721 10.659 1.00 88.88 193 GLN A CA 1
ATOM 1512 C C . GLN A 1 193 ? -3.702 11.045 11.894 1.00 88.88 193 GLN A C 1
ATOM 1514 O O . GLN A 1 193 ? -3.505 10.162 12.733 1.00 88.88 193 GLN A O 1
ATOM 1519 N N . PRO A 1 194 ? -3.216 12.292 12.052 1.00 85.94 194 PRO A N 1
ATOM 1520 C CA . PRO A 1 194 ? -2.299 12.676 13.127 1.00 85.94 194 PRO A CA 1
ATOM 1521 C C . PRO A 1 194 ? -2.749 12.266 14.532 1.00 85.94 194 PRO A C 1
ATOM 1523 O O . PRO A 1 194 ? -1.944 11.770 15.312 1.00 85.94 194 PRO A O 1
ATOM 1526 N N . THR A 1 195 ? -4.041 12.389 14.836 1.00 87.25 195 THR A N 1
ATOM 1527 C CA . THR A 1 195 ? -4.634 11.999 16.129 1.00 87.25 195 THR A CA 1
ATOM 1528 C C . THR A 1 195 ? -4.510 10.502 16.434 1.00 87.25 195 THR A C 1
ATOM 1530 O O . THR A 1 195 ? -4.525 10.106 17.597 1.00 87.25 195 THR A O 1
ATOM 1533 N N . PHE A 1 196 ? -4.346 9.670 15.405 1.00 88.94 196 PHE A N 1
ATOM 1534 C CA . PHE A 1 196 ? -4.242 8.213 15.482 1.00 88.94 196 PHE A CA 1
ATOM 1535 C C . PHE A 1 196 ? -2.823 7.687 15.204 1.00 88.94 196 PHE A C 1
ATOM 1537 O O . PHE A 1 196 ? -2.579 6.475 15.247 1.00 88.94 196 PHE A O 1
ATOM 1544 N N . GLN A 1 197 ? -1.853 8.569 14.947 1.00 85.94 197 GLN A N 1
ATOM 1545 C CA . GLN A 1 197 ? -0.454 8.172 14.800 1.00 85.94 197 GLN A CA 1
ATOM 1546 C C . GLN A 1 197 ? 0.099 7.629 16.124 1.00 85.94 197 GLN A C 1
ATOM 1548 O O . GLN A 1 197 ? -0.327 8.005 17.212 1.00 85.94 197 GLN A O 1
ATOM 1553 N N . GLY A 1 198 ? 1.010 6.657 16.044 1.00 83.56 198 GLY A N 1
ATOM 1554 C CA . GLY A 1 198 ? 1.530 5.962 17.230 1.00 83.56 198 GLY A CA 1
ATOM 1555 C C . GLY A 1 198 ? 0.549 4.977 17.884 1.00 83.56 198 GLY A C 1
ATOM 1556 O O . GLY A 1 198 ? 0.967 4.160 18.700 1.00 83.56 198 GLY A O 1
ATOM 1557 N N . GLN A 1 199 ? -0.720 4.937 17.463 1.00 89.00 199 GLN A N 1
ATOM 1558 C CA . GLN A 1 199 ? -1.736 4.043 18.034 1.00 89.00 199 GLN A CA 1
ATOM 1559 C C . GLN A 1 199 ? -1.713 2.614 17.460 1.00 89.00 199 GLN A C 1
ATOM 1561 O O . GLN A 1 199 ? -2.661 1.850 17.626 1.00 89.00 199 GLN A O 1
ATOM 1566 N N . ARG A 1 200 ? -0.619 2.227 16.785 1.00 88.25 200 ARG A N 1
ATOM 1567 C CA . ARG A 1 200 ? -0.376 0.871 16.244 1.00 88.25 200 ARG A CA 1
ATOM 1568 C C . ARG A 1 200 ? -1.438 0.369 15.250 1.00 88.25 200 ARG A C 1
ATOM 1570 O O . ARG A 1 200 ? -1.559 -0.832 15.028 1.00 88.25 200 ARG A O 1
ATOM 1577 N N . LEU A 1 201 ? -2.135 1.288 14.585 1.00 91.06 201 LEU A N 1
ATOM 1578 C CA . LEU A 1 201 ? -3.169 0.987 13.588 1.00 91.06 201 LEU A CA 1
ATOM 1579 C C . LEU A 1 201 ? -2.626 0.547 12.224 1.00 91.06 201 LEU A C 1
ATOM 1581 O O . LEU A 1 201 ? -3.385 0.024 11.415 1.00 91.06 201 LEU A O 1
ATOM 1585 N N . GLY A 1 202 ? -1.322 0.699 11.966 1.00 90.75 202 GLY A N 1
ATOM 1586 C CA . GLY A 1 202 ? -0.719 0.315 10.685 1.00 90.75 202 GLY A CA 1
ATOM 1587 C C . GLY A 1 202 ? -0.959 -1.153 10.326 1.00 90.75 202 GLY A C 1
ATOM 1588 O O . GLY A 1 202 ? -1.266 -1.463 9.179 1.00 90.75 202 GLY A O 1
ATOM 1589 N N . ARG A 1 203 ? -0.909 -2.062 11.308 1.00 90.19 2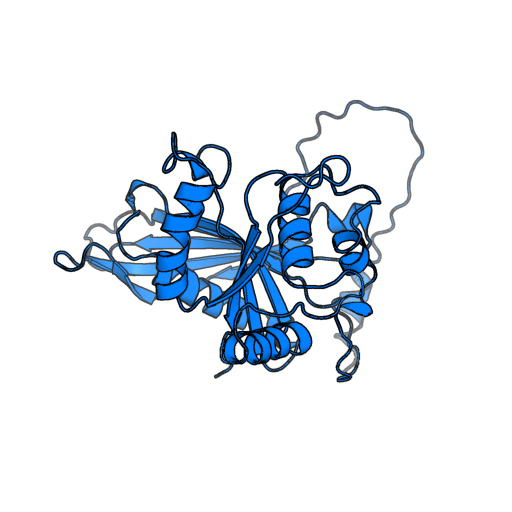03 ARG A N 1
ATOM 1590 C CA . ARG A 1 203 ? -1.191 -3.482 11.062 1.00 90.19 203 ARG A CA 1
ATOM 1591 C C . ARG A 1 203 ? -2.653 -3.708 10.684 1.00 90.19 203 ARG A C 1
ATOM 1593 O O . ARG A 1 203 ? -2.912 -4.338 9.668 1.00 90.19 203 ARG A O 1
ATOM 1600 N N . THR A 1 204 ? -3.585 -3.128 11.439 1.00 92.81 204 THR A N 1
ATOM 1601 C CA . THR A 1 204 ? -5.025 -3.180 11.143 1.00 92.81 204 THR A CA 1
ATOM 1602 C C . THR A 1 204 ? -5.336 -2.631 9.753 1.00 92.81 204 THR A C 1
ATOM 1604 O O . THR A 1 204 ? -6.117 -3.235 9.022 1.00 92.81 204 THR A O 1
ATOM 1607 N N . LEU A 1 205 ? -4.690 -1.526 9.364 1.00 94.25 205 LEU A N 1
ATOM 1608 C CA . LEU A 1 205 ? -4.821 -0.925 8.038 1.00 94.25 205 LEU A CA 1
ATOM 1609 C C . LEU A 1 205 ? -4.393 -1.906 6.941 1.00 94.25 205 LEU A C 1
ATOM 1611 O O . LEU A 1 205 ? -5.182 -2.198 6.047 1.00 94.25 205 LEU A O 1
ATOM 1615 N N . PHE A 1 206 ? -3.181 -2.458 7.031 1.00 91.75 206 PHE A N 1
ATOM 1616 C CA . PHE A 1 206 ? -2.660 -3.377 6.018 1.00 91.75 206 PHE A CA 1
ATOM 1617 C C . PHE A 1 206 ? -3.396 -4.715 5.967 1.00 91.75 206 PHE A C 1
ATOM 1619 O O . PHE A 1 206 ? -3.648 -5.221 4.875 1.00 91.75 206 PHE A O 1
ATOM 1626 N N . ASP A 1 207 ? -3.758 -5.282 7.116 1.00 89.75 207 ASP A N 1
ATOM 1627 C CA . ASP A 1 207 ? -4.467 -6.560 7.176 1.00 89.75 207 ASP A CA 1
ATOM 1628 C C . ASP A 1 207 ? -5.901 -6.406 6.629 1.00 89.75 207 ASP A C 1
ATOM 1630 O O . ASP A 1 207 ? -6.358 -7.243 5.847 1.00 89.75 207 ASP A O 1
ATOM 1634 N N . SER A 1 208 ? -6.578 -5.289 6.933 1.00 92.25 208 SER A N 1
ATOM 1635 C CA . SER A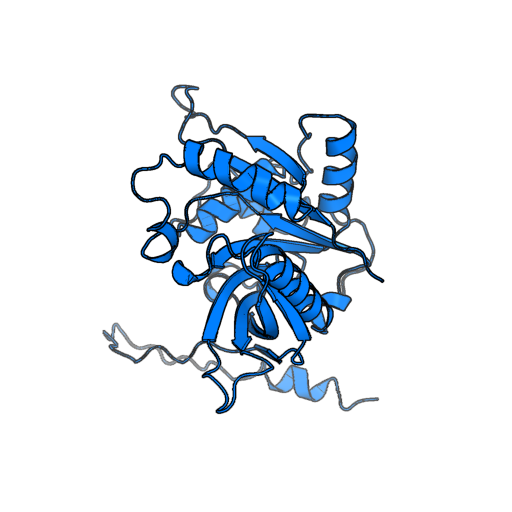 1 208 ? -7.888 -4.962 6.344 1.00 92.25 208 SER A CA 1
ATOM 1636 C C . SER A 1 208 ? -7.786 -4.721 4.841 1.00 92.25 208 SER A C 1
ATOM 1638 O O . SER A 1 208 ? -8.595 -5.247 4.078 1.00 92.25 208 SER A O 1
ATOM 1640 N N . PHE A 1 209 ? -6.769 -3.972 4.406 1.00 92.44 209 PHE A N 1
ATOM 1641 C CA . PHE A 1 209 ? -6.523 -3.696 2.993 1.00 92.44 209 PHE A CA 1
ATOM 1642 C C . PHE A 1 209 ? -6.284 -4.978 2.212 1.00 92.44 209 PHE A C 1
ATOM 1644 O O . PHE A 1 209 ? -6.928 -5.214 1.189 1.00 92.44 209 PHE A O 1
ATOM 1651 N N . TYR A 1 210 ? -5.441 -5.856 2.746 1.00 87.12 210 TYR A N 1
ATOM 1652 C CA . TYR A 1 210 ? -5.207 -7.160 2.160 1.00 87.12 210 TYR A CA 1
ATOM 1653 C C . TYR A 1 210 ? -6.491 -7.990 2.072 1.00 87.12 210 TYR A C 1
ATOM 1655 O O . TYR A 1 210 ? -6.806 -8.534 1.012 1.00 87.12 210 TYR A O 1
ATOM 1663 N N . HIS A 1 211 ? -7.266 -8.057 3.158 1.00 86.62 211 HIS A N 1
ATOM 1664 C CA . HIS A 1 211 ? -8.525 -8.792 3.158 1.00 86.62 211 HIS A CA 1
ATOM 1665 C C . HIS A 1 211 ? -9.503 -8.250 2.103 1.00 86.62 211 HIS A C 1
ATOM 1667 O O . HIS A 1 211 ? -10.147 -9.040 1.419 1.00 86.62 211 HIS A O 1
ATOM 1673 N N . CYS A 1 212 ? -9.597 -6.929 1.927 1.00 88.88 212 CYS A N 1
ATOM 1674 C CA . CYS A 1 212 ? -10.419 -6.321 0.882 1.00 88.88 212 CYS A CA 1
ATOM 1675 C C . CYS A 1 212 ? -9.915 -6.670 -0.524 1.00 88.88 212 CYS A C 1
ATOM 1677 O O . CYS A 1 212 ? -10.712 -7.096 -1.358 1.00 88.88 212 CYS A O 1
ATOM 1679 N N . LEU A 1 213 ? -8.603 -6.571 -0.774 1.00 84.00 213 LEU A N 1
ATOM 1680 C CA . LEU A 1 213 ? -8.008 -6.941 -2.061 1.00 84.00 213 LEU A CA 1
ATOM 1681 C C . LEU A 1 213 ? -8.326 -8.393 -2.438 1.00 84.00 213 LEU A C 1
ATOM 1683 O O . LEU A 1 213 ? -8.763 -8.642 -3.557 1.00 84.00 213 LEU A O 1
ATOM 1687 N N . ARG A 1 214 ? -8.213 -9.341 -1.495 1.00 79.81 214 ARG A N 1
ATOM 1688 C CA . ARG A 1 214 ? -8.551 -10.757 -1.737 1.00 79.81 214 ARG A CA 1
ATOM 1689 C C . ARG A 1 214 ? -9.999 -10.977 -2.154 1.00 79.81 214 ARG A C 1
ATOM 1691 O O . ARG A 1 214 ? -10.300 -12.016 -2.717 1.00 79.81 214 ARG A O 1
ATOM 1698 N N . ARG A 1 215 ? -10.919 -10.064 -1.845 1.00 79.56 215 ARG A N 1
ATOM 1699 C CA . ARG A 1 215 ? -12.350 -10.233 -2.146 1.00 79.56 215 ARG A CA 1
ATOM 1700 C C . ARG A 1 215 ? -12.715 -9.744 -3.539 1.00 79.56 215 ARG A C 1
ATOM 1702 O O . ARG A 1 215 ? -13.805 -10.056 -4.015 1.00 79.56 215 ARG A O 1
ATOM 1709 N N . LEU A 1 216 ? -11.813 -9.016 -4.192 1.00 75.88 216 LEU A N 1
ATOM 1710 C CA . LEU A 1 216 ? -12.015 -8.523 -5.540 1.00 75.88 216 LEU A CA 1
ATOM 1711 C C . LEU A 1 216 ? -11.907 -9.679 -6.555 1.00 75.88 216 LEU A C 1
ATOM 1713 O O . LEU A 1 216 ? -10.890 -10.376 -6.584 1.00 75.88 216 LEU A O 1
ATOM 1717 N N . PRO A 1 217 ? -12.917 -9.911 -7.414 1.00 66.50 217 PRO A N 1
ATOM 1718 C CA . PRO A 1 217 ? -12.872 -10.961 -8.436 1.00 66.50 217 PRO A CA 1
ATOM 1719 C C . PRO A 1 217 ? -11.647 -10.866 -9.357 1.00 66.50 217 PRO A C 1
ATOM 1721 O O . PRO A 1 217 ? -11.083 -11.881 -9.766 1.00 66.50 217 PRO A O 1
ATOM 1724 N N . GLU A 1 218 ? -11.209 -9.647 -9.660 1.00 61.53 218 GLU A N 1
ATOM 1725 C CA . GLU A 1 218 ? -10.023 -9.350 -10.458 1.00 61.53 218 GLU A CA 1
ATOM 1726 C C . GLU A 1 218 ? -8.705 -9.734 -9.769 1.00 61.53 218 GLU A C 1
ATOM 1728 O O . GLU A 1 218 ? -7.697 -9.907 -10.458 1.00 61.53 218 GLU A O 1
ATOM 1733 N N . PHE A 1 219 ? -8.704 -9.901 -8.442 1.00 61.53 219 PHE A N 1
ATOM 1734 C CA . PHE A 1 219 ? -7.541 -10.337 -7.669 1.00 61.53 219 PHE A CA 1
ATOM 1735 C C . PHE A 1 219 ? -7.217 -11.813 -7.938 1.00 61.53 219 PHE A C 1
ATOM 1737 O O . PHE A 1 219 ? -6.055 -12.180 -8.082 1.00 61.53 219 PHE A O 1
ATOM 1744 N N . TYR A 1 220 ? -8.241 -12.652 -8.129 1.00 53.03 220 TYR A N 1
ATOM 1745 C CA . TYR A 1 220 ? -8.090 -14.088 -8.405 1.00 53.03 220 TYR A CA 1
ATOM 1746 C C . TYR A 1 220 ? -7.695 -14.424 -9.848 1.00 53.03 220 TYR A C 1
ATOM 1748 O O . TYR A 1 220 ? -7.279 -15.545 -10.131 1.00 53.03 220 TYR A O 1
ATOM 1756 N N . ALA A 1 221 ? -7.807 -13.479 -10.785 1.00 47.91 221 ALA A N 1
ATOM 1757 C CA . ALA A 1 221 ? -7.457 -13.723 -12.185 1.00 47.91 221 ALA A CA 1
ATOM 1758 C C . ALA A 1 221 ? -5.935 -13.856 -12.428 1.00 47.91 221 ALA A C 1
ATOM 1760 O O . ALA A 1 221 ? -5.521 -14.087 -13.564 1.00 47.91 221 ALA A O 1
ATOM 1761 N N . CYS A 1 222 ? -5.098 -13.689 -11.395 1.00 49.03 222 CYS A N 1
ATOM 1762 C CA . CYS A 1 222 ? -3.719 -13.233 -11.582 1.00 49.03 222 CYS A CA 1
ATOM 1763 C C . CYS A 1 222 ? -2.638 -14.071 -10.880 1.00 49.03 222 CYS A C 1
ATOM 1765 O O . CYS A 1 222 ? -1.526 -13.586 -10.670 1.00 49.03 222 CYS A O 1
ATOM 1767 N N . GLY A 1 223 ? -2.938 -15.338 -10.590 1.00 52.81 223 GLY A N 1
ATOM 1768 C CA . GLY A 1 223 ? -1.975 -16.304 -10.058 1.00 52.81 223 GLY A CA 1
ATOM 1769 C C . GLY A 1 223 ? -2.043 -16.478 -8.544 1.00 52.81 223 GLY A C 1
ATOM 1770 O O . GLY A 1 223 ? -2.789 -15.794 -7.847 1.00 52.81 223 GLY A O 1
ATOM 1771 N N . ASP A 1 224 ? -1.260 -17.434 -8.051 1.00 59.06 224 ASP A N 1
ATOM 1772 C CA . ASP A 1 224 ? -1.386 -17.966 -6.692 1.00 59.06 224 ASP A CA 1
ATOM 1773 C C . ASP A 1 224 ? -0.736 -17.069 -5.612 1.00 59.06 224 ASP A C 1
ATOM 1775 O O . ASP A 1 224 ? -0.668 -17.455 -4.447 1.00 59.06 224 ASP A O 1
ATOM 1779 N N . LYS A 1 225 ? -0.209 -15.888 -5.973 1.00 73.75 225 LYS A N 1
ATOM 1780 C CA . LYS A 1 225 ? 0.498 -14.977 -5.056 1.00 73.75 225 LYS A CA 1
ATOM 1781 C C . LYS A 1 225 ? 0.410 -13.516 -5.506 1.00 73.75 225 LYS A C 1
ATOM 1783 O O . LYS A 1 225 ? 0.399 -13.211 -6.700 1.00 73.75 225 LYS A O 1
ATOM 1788 N N . THR A 1 226 ? 0.368 -12.602 -4.537 1.00 78.44 226 THR A N 1
ATOM 1789 C CA . THR A 1 226 ? 0.446 -11.150 -4.768 1.00 78.44 226 THR A CA 1
ATOM 1790 C C . THR A 1 226 ? 1.535 -10.551 -3.895 1.00 78.44 226 THR A C 1
ATOM 1792 O O . THR A 1 226 ? 1.583 -10.816 -2.697 1.00 78.44 226 THR A O 1
ATOM 1795 N N . THR A 1 227 ? 2.363 -9.692 -4.476 1.00 83.00 227 THR A N 1
ATOM 1796 C CA . THR A 1 227 ? 3.361 -8.904 -3.765 1.00 83.00 227 THR A CA 1
ATOM 1797 C C . THR A 1 227 ? 2.966 -7.431 -3.772 1.00 83.00 227 THR A C 1
ATOM 1799 O O . THR A 1 227 ? 2.777 -6.806 -4.819 1.00 83.00 227 THR A O 1
ATOM 1802 N N . LEU A 1 228 ? 2.843 -6.869 -2.570 1.00 88.12 228 LEU A N 1
ATOM 1803 C CA . LEU A 1 228 ? 2.735 -5.430 -2.370 1.00 88.12 228 LEU A CA 1
ATOM 1804 C C . LEU A 1 228 ? 4.135 -4.834 -2.459 1.00 88.12 228 LEU A C 1
ATOM 1806 O O . LEU A 1 228 ? 5.040 -5.326 -1.786 1.00 88.12 228 LEU A O 1
ATOM 1810 N N . ILE A 1 229 ? 4.307 -3.771 -3.236 1.00 88.31 229 ILE A N 1
ATOM 1811 C CA . ILE A 1 229 ? 5.553 -3.008 -3.309 1.00 88.31 229 ILE A CA 1
ATOM 1812 C C . ILE A 1 229 ? 5.301 -1.554 -2.930 1.00 88.31 229 ILE A C 1
ATOM 1814 O O . ILE A 1 229 ? 4.244 -1.001 -3.226 1.00 88.31 229 ILE A O 1
ATOM 1818 N N . LEU A 1 230 ? 6.274 -0.930 -2.278 1.00 90.94 230 LEU A N 1
ATOM 1819 C CA . LEU A 1 230 ? 6.215 0.481 -1.917 1.00 90.94 230 LEU A CA 1
ATOM 1820 C C . LEU A 1 230 ? 7.606 1.103 -1.890 1.00 90.94 230 LEU A C 1
ATOM 1822 O O . LEU A 1 230 ? 8.618 0.408 -1.765 1.00 90.94 230 LEU A O 1
ATOM 1826 N N . GLN A 1 231 ? 7.625 2.428 -1.953 1.00 88.38 231 GLN A N 1
ATOM 1827 C CA . GLN A 1 231 ? 8.782 3.243 -1.621 1.00 88.38 231 GLN A CA 1
ATOM 1828 C C . GLN A 1 231 ? 8.460 4.002 -0.329 1.00 88.38 231 GLN A C 1
ATOM 1830 O O . GLN A 1 231 ? 7.496 4.770 -0.318 1.00 88.38 231 GLN A O 1
ATOM 1835 N N . PRO A 1 232 ? 9.221 3.826 0.769 1.00 86.12 232 PRO A N 1
ATOM 1836 C CA . PRO A 1 232 ? 9.104 4.713 1.914 1.00 86.12 232 PRO A CA 1
ATOM 1837 C C . PRO A 1 232 ? 9.408 6.135 1.455 1.00 86.12 232 PRO A C 1
ATOM 1839 O O . PRO A 1 232 ? 10.386 6.372 0.743 1.00 86.12 232 PRO A O 1
ATOM 1842 N N . GLY A 1 233 ? 8.569 7.084 1.838 1.00 78.06 233 GLY A N 1
ATOM 1843 C CA . GLY A 1 233 ? 8.681 8.437 1.327 1.00 78.06 233 GLY A CA 1
ATOM 1844 C C . GLY A 1 233 ? 7.836 9.421 2.107 1.00 78.06 233 GLY A C 1
ATOM 1845 O O . GLY A 1 233 ? 7.054 9.052 2.983 1.00 78.06 233 GLY A O 1
ATOM 1846 N N . HIS A 1 234 ? 8.041 10.688 1.778 1.00 64.94 234 HIS A N 1
ATOM 1847 C CA . HIS A 1 234 ? 7.305 11.803 2.343 1.00 64.94 234 HIS A CA 1
ATOM 1848 C C . HIS A 1 234 ? 6.090 12.091 1.453 1.00 64.94 234 HIS A C 1
ATOM 1850 O O . HIS A 1 234 ? 6.289 12.493 0.306 1.00 64.94 234 HIS A O 1
ATOM 1856 N N . PRO A 1 235 ? 4.846 11.858 1.909 1.00 63.66 235 PRO A N 1
ATOM 1857 C CA . PRO A 1 235 ? 3.689 12.305 1.146 1.00 63.66 235 PRO A CA 1
ATOM 1858 C C . PRO A 1 235 ? 3.657 13.839 1.128 1.00 63.66 235 PRO A C 1
ATOM 1860 O O . PRO A 1 235 ? 3.971 14.479 2.126 1.00 63.66 235 PRO A O 1
ATOM 1863 N N . GLY A 1 236 ? 3.279 14.446 0.004 1.00 63.50 236 GLY A N 1
ATOM 1864 C CA . GLY A 1 236 ? 3.148 15.902 -0.091 1.00 63.50 236 GLY A CA 1
ATOM 1865 C C . GLY A 1 236 ? 1.964 16.465 0.714 1.00 63.50 236 GLY A C 1
ATOM 1866 O O . GLY A 1 236 ? 1.071 15.744 1.162 1.00 63.50 236 GLY A O 1
ATOM 1867 N N . GLY A 1 237 ? 1.930 17.792 0.870 1.00 67.06 237 GLY A N 1
ATOM 1868 C CA . GLY A 1 237 ? 0.777 18.515 1.422 1.00 67.06 237 GLY A CA 1
ATOM 1869 C C . GLY A 1 237 ? 0.449 18.186 2.885 1.00 67.06 237 GLY A C 1
ATOM 1870 O O . GLY A 1 237 ? 1.331 17.912 3.698 1.00 67.06 237 GLY A O 1
ATOM 1871 N N . ALA A 1 238 ? -0.843 18.223 3.234 1.00 67.00 238 ALA A N 1
ATOM 1872 C CA . ALA A 1 238 ? -1.321 18.014 4.607 1.00 67.00 238 ALA A CA 1
ATOM 1873 C C . ALA A 1 238 ? -0.980 16.619 5.169 1.00 67.00 238 ALA A C 1
ATOM 1875 O O . ALA A 1 238 ? -0.806 16.460 6.376 1.00 67.00 238 ALA A O 1
ATOM 1876 N N . GLN A 1 239 ? -0.841 15.617 4.297 1.00 71.06 239 GLN A N 1
ATOM 1877 C CA . GLN A 1 239 ? -0.498 14.245 4.678 1.00 71.06 239 GLN A CA 1
ATOM 1878 C C . GLN A 1 239 ? 0.975 14.113 5.106 1.00 71.06 239 GLN A C 1
ATOM 1880 O O . GLN A 1 239 ? 1.298 13.254 5.925 1.00 71.06 239 GLN A O 1
ATOM 1885 N N . GLY A 1 240 ? 1.853 14.997 4.616 1.00 67.75 240 GLY A N 1
ATOM 1886 C CA . GLY A 1 240 ? 3.271 15.083 4.986 1.00 67.75 240 GLY A CA 1
ATOM 1887 C C . GLY A 1 240 ? 3.588 15.997 6.161 1.00 67.75 240 GLY A C 1
ATOM 1888 O O . GLY A 1 240 ? 4.734 16.027 6.612 1.00 67.75 240 GLY A O 1
ATOM 1889 N N . ALA A 1 241 ? 2.605 16.742 6.672 1.00 73.25 241 ALA A N 1
ATOM 1890 C CA . ALA A 1 241 ? 2.822 17.749 7.711 1.00 73.25 241 ALA A CA 1
ATOM 1891 C C . ALA A 1 241 ? 3.434 17.164 8.998 1.00 73.25 241 ALA A C 1
ATOM 1893 O O . ALA A 1 241 ? 4.210 17.840 9.668 1.00 73.25 241 ALA A O 1
ATOM 1894 N N . GLY A 1 242 ? 3.155 15.891 9.307 1.00 71.19 242 GLY A N 1
ATOM 1895 C CA . GLY A 1 242 ? 3.740 15.187 10.458 1.00 71.19 242 GLY A CA 1
ATOM 1896 C C . GLY A 1 242 ? 5.261 14.994 10.389 1.00 71.19 242 GLY A C 1
ATOM 1897 O O . GLY A 1 242 ? 5.882 14.701 11.403 1.00 71.19 242 GLY A O 1
ATOM 1898 N N . TYR A 1 243 ? 5.862 15.198 9.217 1.00 74.75 243 TYR A N 1
ATOM 1899 C CA . TYR A 1 243 ? 7.305 15.116 8.984 1.00 74.75 243 TYR A CA 1
ATOM 1900 C C . TYR A 1 243 ? 7.913 16.482 8.623 1.00 74.75 243 TYR A C 1
ATOM 1902 O O . TYR A 1 243 ? 9.008 16.551 8.063 1.00 74.75 243 TYR A O 1
ATOM 1910 N N . ALA A 1 244 ? 7.195 17.580 8.884 1.00 76.38 244 ALA A N 1
ATOM 1911 C CA . ALA A 1 244 ? 7.676 18.923 8.582 1.00 76.38 244 ALA A CA 1
ATOM 1912 C C . ALA A 1 244 ? 9.052 19.180 9.226 1.00 76.38 244 ALA A C 1
ATOM 1914 O O . ALA A 1 244 ? 9.267 18.900 10.404 1.00 76.38 244 ALA A O 1
ATOM 1915 N N . GLY A 1 245 ? 9.988 19.714 8.438 1.00 76.56 245 GLY A N 1
ATOM 1916 C CA . GLY A 1 245 ? 11.358 19.997 8.881 1.00 76.56 245 GLY A CA 1
ATOM 1917 C C . GLY A 1 245 ? 12.311 18.796 8.869 1.00 76.56 245 GLY A C 1
ATOM 1918 O O . GLY A 1 245 ? 13.502 18.981 9.109 1.00 76.56 245 GLY A O 1
ATOM 1919 N N . MET A 1 246 ? 11.837 17.586 8.555 1.00 81.69 246 MET A N 1
ATOM 1920 C CA . MET A 1 246 ? 12.704 16.428 8.329 1.00 81.69 246 MET A C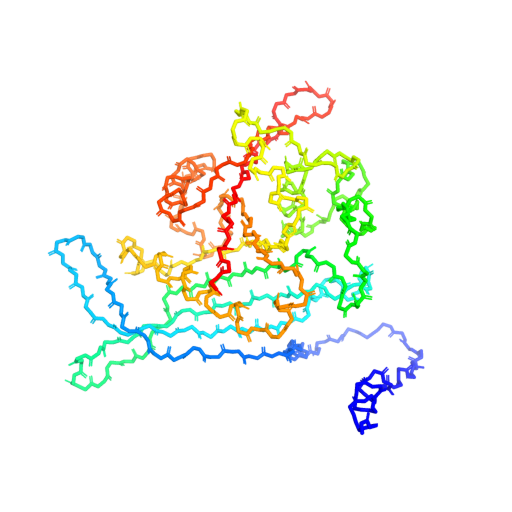A 1
ATOM 1921 C C . MET A 1 246 ? 13.165 16.368 6.872 1.00 81.69 246 MET A C 1
ATOM 1923 O O . MET A 1 246 ? 12.410 16.668 5.948 1.00 81.69 246 MET A O 1
ATOM 1927 N N . THR A 1 247 ? 14.401 15.923 6.652 1.00 82.00 247 THR A N 1
ATOM 1928 C CA . THR A 1 247 ? 14.870 15.576 5.305 1.00 82.00 247 THR A CA 1
ATOM 1929 C C . THR A 1 247 ? 14.194 14.285 4.834 1.00 82.00 247 THR A C 1
ATOM 1931 O O . THR A 1 247 ? 13.856 13.422 5.649 1.00 82.00 247 THR A O 1
ATOM 1934 N N . ARG A 1 248 ? 14.024 14.097 3.519 1.00 77.38 248 ARG A N 1
ATOM 1935 C CA . ARG A 1 248 ? 13.447 12.860 2.956 1.00 77.38 248 ARG A CA 1
ATOM 1936 C C . ARG A 1 248 ? 14.233 11.622 3.400 1.00 77.38 248 ARG A C 1
ATOM 1938 O O . ARG A 1 248 ? 13.618 10.632 3.787 1.00 77.38 248 ARG A O 1
ATOM 1945 N N . ALA A 1 249 ? 15.565 11.697 3.449 1.00 80.19 249 ALA A N 1
ATOM 1946 C CA . ALA A 1 249 ? 16.411 10.638 4.002 1.00 80.19 249 ALA A CA 1
ATOM 1947 C C . ALA A 1 249 ? 16.073 10.293 5.469 1.00 80.19 249 ALA A C 1
ATOM 1949 O O . ALA A 1 249 ? 15.977 9.114 5.814 1.00 80.19 249 ALA A O 1
ATOM 1950 N N . ALA A 1 250 ? 15.834 11.294 6.326 1.00 83.88 250 ALA A N 1
ATOM 1951 C CA . ALA A 1 250 ? 15.436 11.069 7.717 1.00 83.88 250 ALA A CA 1
ATOM 1952 C C . ALA A 1 250 ? 14.044 10.420 7.824 1.00 83.88 250 ALA A C 1
ATOM 1954 O O . ALA A 1 250 ? 13.849 9.507 8.626 1.00 83.88 250 ALA A O 1
ATOM 1955 N N . VAL A 1 251 ? 13.094 10.835 6.978 1.00 84.06 251 VAL A N 1
ATOM 1956 C CA . VAL A 1 251 ? 11.758 10.218 6.896 1.00 84.06 251 VAL A CA 1
ATOM 1957 C C . VAL A 1 251 ? 11.860 8.755 6.460 1.00 84.06 251 VAL A C 1
ATOM 1959 O O . VAL A 1 251 ? 11.279 7.879 7.098 1.00 84.06 251 VAL A O 1
ATOM 1962 N N . ILE A 1 252 ? 12.643 8.461 5.418 1.00 86.19 252 ILE A N 1
ATOM 1963 C CA . ILE A 1 252 ? 12.881 7.091 4.941 1.00 86.19 252 ILE A CA 1
ATOM 1964 C C . ILE A 1 252 ? 13.467 6.226 6.062 1.00 86.19 252 ILE A C 1
ATOM 1966 O O . ILE A 1 252 ? 12.955 5.136 6.323 1.00 86.19 252 ILE A O 1
ATOM 1970 N N . ALA A 1 253 ? 14.492 6.723 6.761 1.00 86.69 253 ALA A N 1
ATOM 1971 C CA . ALA A 1 253 ? 15.124 6.010 7.868 1.00 86.69 253 ALA A CA 1
ATOM 1972 C C . ALA A 1 253 ? 14.137 5.691 9.007 1.00 86.69 253 ALA A C 1
ATOM 1974 O O . ALA A 1 253 ? 14.222 4.620 9.606 1.00 86.69 253 ALA A O 1
ATOM 1975 N N . GLN A 1 254 ? 13.172 6.577 9.273 1.00 88.19 254 GLN A N 1
ATOM 1976 C CA . GLN A 1 254 ? 12.124 6.349 10.270 1.00 88.19 254 GLN A CA 1
ATOM 1977 C C . GLN A 1 254 ? 11.051 5.356 9.792 1.00 88.19 254 GLN A C 1
ATOM 1979 O O . GLN A 1 254 ? 10.545 4.560 10.585 1.00 88.19 254 GLN A O 1
ATOM 1984 N N . LEU A 1 255 ? 10.695 5.383 8.507 1.00 89.31 255 LEU A N 1
ATOM 1985 C CA . LEU A 1 255 ? 9.631 4.550 7.943 1.00 89.31 255 LEU A CA 1
ATOM 1986 C C . LEU A 1 255 ? 10.051 3.095 7.700 1.00 89.31 255 LEU A C 1
ATOM 1988 O O . LEU A 1 255 ? 9.226 2.196 7.863 1.00 89.31 255 LEU A O 1
ATOM 1992 N N . ILE A 1 256 ? 11.312 2.834 7.341 1.00 90.81 256 ILE A N 1
ATOM 1993 C CA . ILE A 1 256 ? 11.820 1.470 7.102 1.00 90.81 256 ILE A CA 1
ATOM 1994 C C . ILE A 1 256 ? 11.512 0.505 8.263 1.00 90.81 256 ILE A C 1
ATOM 1996 O O . ILE A 1 256 ? 10.887 -0.526 7.999 1.00 90.81 256 ILE A O 1
ATOM 2000 N N . PRO A 1 257 ? 11.876 0.786 9.533 1.00 91.94 257 PRO A N 1
ATOM 2001 C CA . PRO A 1 257 ? 11.604 -0.141 10.633 1.00 91.94 257 PRO A CA 1
ATOM 2002 C C . PRO A 1 257 ? 10.102 -0.330 10.890 1.00 91.94 257 PRO A C 1
ATOM 2004 O O . PRO A 1 257 ? 9.676 -1.420 11.271 1.00 91.94 257 PRO A O 1
ATOM 2007 N N . ILE A 1 258 ? 9.280 0.694 10.628 1.00 90.31 258 ILE A N 1
ATOM 2008 C CA . ILE A 1 258 ? 7.817 0.596 10.730 1.00 90.31 258 ILE A CA 1
ATOM 2009 C C . ILE A 1 258 ? 7.289 -0.397 9.688 1.00 90.31 258 ILE A C 1
ATOM 2011 O O . ILE A 1 258 ? 6.538 -1.309 10.032 1.00 90.31 258 ILE A O 1
ATOM 2015 N N . TYR A 1 259 ? 7.712 -0.274 8.428 1.00 92.56 259 TYR A N 1
ATOM 2016 C CA . TYR A 1 259 ? 7.305 -1.201 7.371 1.00 92.56 259 TYR A CA 1
ATOM 2017 C C . TYR A 1 259 ? 7.863 -2.614 7.580 1.00 92.56 259 TYR A C 1
ATOM 2019 O O . TYR A 1 259 ? 7.153 -3.589 7.332 1.00 92.56 259 TYR A O 1
ATOM 2027 N N . GLN A 1 260 ? 9.078 -2.756 8.113 1.00 92.75 260 GLN A N 1
ATOM 2028 C CA . GLN A 1 260 ? 9.629 -4.061 8.494 1.00 92.75 260 GLN A CA 1
ATOM 2029 C C . GLN A 1 260 ? 8.795 -4.747 9.579 1.00 92.75 260 GLN A C 1
ATOM 2031 O O . GLN A 1 260 ? 8.484 -5.931 9.453 1.00 92.75 260 GLN A O 1
ATOM 2036 N N . ALA A 1 261 ? 8.341 -4.006 10.596 1.00 90.25 261 ALA A N 1
ATOM 2037 C CA . ALA A 1 261 ? 7.424 -4.530 11.611 1.00 90.25 261 ALA A CA 1
ATOM 2038 C C . ALA A 1 261 ? 6.057 -4.948 11.029 1.00 90.25 261 ALA A C 1
ATOM 2040 O O . ALA A 1 261 ? 5.358 -5.779 11.610 1.00 90.25 261 ALA A O 1
ATOM 2041 N N . LEU A 1 262 ? 5.687 -4.402 9.868 1.00 90.00 262 LEU A N 1
ATOM 2042 C CA . LEU A 1 262 ? 4.499 -4.771 9.094 1.00 90.00 262 LEU A CA 1
ATOM 2043 C C . LEU A 1 262 ? 4.765 -5.896 8.079 1.00 90.00 262 LEU A C 1
ATOM 2045 O O . LEU A 1 262 ? 3.884 -6.208 7.278 1.00 90.00 262 LEU A O 1
ATOM 2049 N N . GLY A 1 263 ? 5.950 -6.512 8.100 1.00 89.62 263 GLY A N 1
ATOM 2050 C CA . GLY A 1 263 ? 6.313 -7.648 7.250 1.00 89.62 263 GLY A CA 1
ATOM 2051 C C . GLY A 1 263 ? 6.865 -7.278 5.872 1.00 89.62 263 GLY A C 1
ATOM 2052 O O . GLY A 1 263 ? 7.005 -8.159 5.025 1.00 89.62 263 GLY A O 1
ATOM 2053 N N . PHE A 1 264 ? 7.175 -6.006 5.615 1.00 90.62 264 PHE A N 1
ATOM 2054 C CA . PHE A 1 264 ? 7.871 -5.615 4.390 1.00 90.62 264 PHE A CA 1
ATOM 2055 C C . PHE A 1 264 ? 9.371 -5.878 4.503 1.00 90.62 264 PHE A C 1
ATOM 2057 O O . PHE A 1 264 ? 10.006 -5.607 5.518 1.00 90.62 264 PHE A O 1
ATOM 2064 N N . THR A 1 265 ? 9.961 -6.355 3.416 1.00 89.69 265 THR A N 1
ATOM 2065 C CA . THR A 1 265 ? 11.402 -6.565 3.293 1.00 89.69 265 THR A CA 1
ATOM 2066 C C . THR A 1 265 ? 11.983 -5.534 2.340 1.00 89.69 265 THR A C 1
ATOM 2068 O O . THR A 1 265 ? 11.378 -5.229 1.314 1.00 89.69 265 THR A O 1
ATOM 2071 N N . VAL A 1 266 ? 13.165 -5.002 2.654 1.00 88.38 266 VAL A N 1
ATOM 2072 C CA . VAL A 1 266 ? 13.912 -4.158 1.713 1.00 88.38 266 VAL A CA 1
ATOM 2073 C C . VAL A 1 266 ? 14.394 -5.036 0.563 1.00 88.38 266 VAL A C 1
ATOM 2075 O O . VAL A 1 266 ? 15.140 -5.988 0.780 1.00 88.38 266 VAL A O 1
ATOM 2078 N N . TYR A 1 267 ? 13.955 -4.729 -0.655 1.00 84.81 267 TYR A N 1
ATOM 2079 C CA . TYR A 1 267 ? 14.400 -5.430 -1.858 1.00 84.81 267 TYR A CA 1
ATOM 2080 C C . TYR A 1 267 ? 15.660 -4.785 -2.420 1.00 84.81 267 TYR A C 1
ATOM 2082 O O . TYR A 1 267 ? 16.618 -5.483 -2.743 1.00 84.81 267 TYR A O 1
ATOM 2090 N N . ARG A 1 268 ? 15.685 -3.453 -2.522 1.00 82.62 268 ARG A N 1
ATOM 2091 C CA . ARG A 1 268 ? 16.843 -2.722 -3.040 1.00 82.62 268 ARG A CA 1
ATOM 2092 C C . ARG A 1 268 ? 16.801 -1.260 -2.618 1.00 82.62 268 ARG A C 1
ATOM 2094 O O . ARG A 1 268 ? 15.722 -0.684 -2.546 1.00 82.62 268 ARG A O 1
ATOM 2101 N N . SER A 1 269 ? 17.970 -0.655 -2.446 1.00 82.31 269 SER A N 1
ATOM 2102 C CA . SER A 1 269 ? 18.128 0.799 -2.435 1.00 82.31 269 SER A CA 1
ATOM 2103 C C . SER A 1 269 ? 18.994 1.207 -3.624 1.00 82.31 269 SER A C 1
ATOM 2105 O O . SER A 1 269 ? 20.060 0.627 -3.835 1.00 82.31 269 SER A O 1
ATOM 2107 N N . ARG A 1 270 ? 18.523 2.158 -4.433 1.00 80.69 270 ARG A N 1
ATOM 2108 C CA . ARG A 1 270 ? 19.234 2.680 -5.604 1.00 80.69 270 ARG A CA 1
ATOM 2109 C C . ARG A 1 270 ? 19.471 4.174 -5.414 1.00 80.69 270 ARG A C 1
ATOM 2111 O O . ARG A 1 270 ? 18.515 4.926 -5.261 1.00 80.69 270 ARG A O 1
ATOM 2118 N N . GLN A 1 271 ? 20.736 4.581 -5.436 1.00 81.31 271 GLN A N 1
ATOM 2119 C CA . GLN A 1 271 ? 21.109 5.984 -5.577 1.00 81.31 271 GLN A CA 1
ATOM 2120 C C . GLN A 1 271 ? 21.060 6.333 -7.065 1.00 81.31 271 GLN A C 1
ATOM 2122 O O . GLN A 1 271 ? 21.674 5.630 -7.873 1.00 81.31 271 GLN A O 1
ATOM 2127 N N . TYR A 1 272 ? 20.308 7.370 -7.423 1.00 71.81 272 TYR A N 1
ATOM 2128 C CA . TYR A 1 272 ? 20.390 7.945 -8.760 1.00 71.81 272 TYR A CA 1
ATOM 2129 C C . TYR A 1 272 ? 21.609 8.862 -8.813 1.00 71.81 272 TYR A C 1
ATOM 2131 O O . TYR A 1 272 ? 21.960 9.501 -7.818 1.00 71.81 272 TYR A O 1
ATOM 2139 N N . LEU A 1 273 ? 22.314 8.808 -9.938 1.00 69.94 273 LEU A N 1
ATOM 2140 C CA . LEU A 1 273 ? 23.471 9.646 -10.208 1.00 69.94 273 LEU A CA 1
ATOM 2141 C C . LEU A 1 273 ? 23.092 10.585 -11.343 1.00 69.94 273 LEU A C 1
ATOM 2143 O O . LEU A 1 273 ? 22.468 10.144 -12.310 1.00 69.94 273 LEU A O 1
ATOM 2147 N N . ASP A 1 274 ? 23.498 11.838 -11.214 1.00 65.50 274 ASP A N 1
ATOM 2148 C CA . ASP A 1 274 ? 23.459 12.810 -12.293 1.00 65.50 274 ASP A CA 1
ATOM 2149 C C . ASP A 1 274 ? 24.350 12.272 -13.433 1.00 65.50 274 ASP A C 1
ATOM 2151 O O . ASP A 1 274 ? 25.513 11.926 -13.185 1.00 65.50 274 ASP A O 1
ATOM 2155 N N . PRO A 1 275 ? 23.822 12.133 -14.661 1.00 60.72 275 PRO A N 1
ATOM 2156 C CA . PRO A 1 275 ? 24.553 11.526 -15.770 1.00 60.72 275 PRO A CA 1
ATOM 2157 C C . PRO A 1 275 ? 25.754 12.363 -16.235 1.00 60.72 275 PRO A C 1
ATOM 2159 O O . PRO A 1 275 ? 26.721 11.794 -16.745 1.00 60.72 275 PRO A O 1
ATOM 2162 N N . ASP A 1 276 ? 25.727 13.680 -16.027 1.00 68.62 276 ASP A N 1
ATOM 2163 C CA . ASP A 1 276 ? 26.780 14.605 -16.444 1.00 68.62 276 ASP A CA 1
ATOM 2164 C C . ASP A 1 276 ? 27.899 14.691 -15.400 1.00 68.62 276 ASP A C 1
ATOM 2166 O O . ASP A 1 276 ? 29.079 14.808 -15.743 1.00 68.62 276 ASP A O 1
ATOM 2170 N N . THR A 1 277 ? 27.553 14.611 -14.112 1.00 72.38 277 THR A N 1
ATOM 2171 C CA . THR A 1 277 ? 28.523 14.783 -13.017 1.00 72.38 277 THR A CA 1
ATOM 2172 C C . THR A 1 277 ? 28.937 13.477 -12.337 1.00 72.38 277 THR A C 1
ATOM 2174 O O . THR A 1 277 ? 29.942 13.457 -11.624 1.00 72.38 277 THR A O 1
ATOM 2177 N N . ASN A 1 278 ? 28.204 12.378 -12.552 1.00 68.75 278 ASN A N 1
ATOM 2178 C CA . ASN A 1 278 ? 28.298 11.123 -11.791 1.00 68.75 278 ASN A CA 1
ATOM 2179 C C . ASN A 1 278 ? 28.176 11.303 -10.263 1.00 68.75 278 ASN A C 1
ATOM 2181 O O . ASN A 1 278 ? 28.565 10.418 -9.494 1.00 68.75 278 ASN A O 1
ATOM 2185 N N . LEU A 1 279 ? 27.645 12.438 -9.802 1.00 67.62 279 LEU A N 1
ATOM 2186 C CA . LEU A 1 279 ? 27.380 12.694 -8.391 1.00 67.62 279 LEU A CA 1
ATOM 2187 C C . LEU A 1 279 ? 25.968 12.222 -8.026 1.00 67.62 279 LEU A C 1
ATOM 2189 O O . LEU A 1 279 ? 25.117 12.123 -8.906 1.00 67.62 279 LEU A O 1
ATOM 2193 N N . PRO A 1 280 ? 25.694 11.915 -6.745 1.00 71.56 280 PRO A N 1
ATOM 2194 C CA . PRO A 1 280 ? 24.344 11.607 -6.287 1.00 71.56 280 PRO A CA 1
ATOM 2195 C C . PRO A 1 280 ? 23.350 12.701 -6.689 1.00 71.56 280 PRO A C 1
ATOM 2197 O O . PRO A 1 280 ? 23.482 13.841 -6.246 1.00 71.56 280 PRO A O 1
ATOM 2200 N N . ASP A 1 281 ? 22.358 12.329 -7.497 1.00 68.88 281 ASP A N 1
ATOM 2201 C CA . ASP A 1 281 ? 21.218 13.175 -7.832 1.00 68.88 281 ASP A CA 1
ATOM 2202 C C . ASP A 1 281 ? 20.019 12.747 -6.985 1.00 68.88 281 ASP A C 1
ATOM 2204 O O . ASP A 1 281 ? 19.495 11.634 -7.111 1.00 68.88 281 ASP A O 1
ATOM 2208 N N . GLY A 1 282 ? 19.637 13.615 -6.051 1.00 70.31 282 GLY A N 1
ATOM 2209 C CA . GLY A 1 282 ? 18.534 13.385 -5.126 1.00 70.31 282 GLY A CA 1
ATOM 2210 C C . GLY A 1 282 ? 18.764 12.289 -4.076 1.00 70.31 282 GLY A C 1
ATOM 2211 O O . GLY A 1 282 ? 19.862 11.767 -3.864 1.00 70.31 282 GLY A O 1
ATOM 2212 N N . ASP A 1 283 ? 17.689 11.962 -3.362 1.00 72.69 283 ASP A N 1
ATOM 2213 C CA . ASP A 1 283 ? 17.697 10.940 -2.315 1.00 72.69 283 ASP A CA 1
ATOM 2214 C C . ASP A 1 283 ? 17.621 9.518 -2.898 1.00 72.69 283 ASP A C 1
ATOM 2216 O O . ASP A 1 283 ? 16.955 9.290 -3.914 1.00 72.69 283 ASP A O 1
ATOM 2220 N N . PRO A 1 284 ? 18.225 8.519 -2.231 1.00 79.31 284 PRO A N 1
ATOM 2221 C CA . PRO A 1 284 ? 18.151 7.139 -2.679 1.00 79.31 284 PRO A CA 1
ATOM 2222 C C . PRO A 1 284 ? 16.715 6.615 -2.641 1.00 79.31 284 PRO A C 1
ATOM 2224 O O . PRO A 1 284 ? 15.970 6.794 -1.672 1.00 79.31 284 PRO A O 1
ATOM 2227 N N . VAL A 1 285 ? 16.355 5.850 -3.665 1.00 82.81 285 VAL A N 1
ATOM 2228 C CA . VAL A 1 285 ? 15.074 5.154 -3.727 1.00 82.81 285 VAL A CA 1
ATOM 2229 C C . VAL A 1 285 ? 15.207 3.791 -3.089 1.00 82.81 285 VAL A C 1
ATOM 2231 O O . VAL A 1 285 ? 15.934 2.927 -3.575 1.00 82.81 285 VAL A O 1
ATOM 2234 N N . THR A 1 286 ? 14.491 3.601 -1.985 1.00 87.81 286 THR A N 1
ATOM 2235 C CA . THR A 1 286 ? 14.421 2.325 -1.273 1.00 87.81 286 THR A CA 1
ATOM 2236 C C . THR A 1 286 ? 13.121 1.621 -1.625 1.00 87.81 286 THR A C 1
ATOM 2238 O O . THR A 1 286 ? 12.044 2.079 -1.268 1.00 87.81 286 THR A O 1
ATOM 2241 N N . ALA A 1 287 ? 13.227 0.498 -2.321 1.00 88.12 287 ALA A N 1
ATOM 2242 C CA . ALA A 1 287 ? 12.111 -0.359 -2.670 1.00 88.12 287 ALA A CA 1
ATOM 2243 C C . ALA A 1 287 ? 11.905 -1.420 -1.585 1.00 88.12 287 ALA A C 1
ATOM 2245 O O . ALA A 1 287 ? 12.830 -2.170 -1.246 1.00 88.12 287 ALA A O 1
ATOM 2246 N N . MET A 1 288 ? 10.684 -1.511 -1.063 1.00 91.31 288 MET A N 1
ATOM 2247 C CA . MET A 1 288 ? 10.282 -2.541 -0.108 1.00 91.31 288 MET A CA 1
ATOM 2248 C C . MET A 1 288 ? 9.132 -3.370 -0.669 1.00 91.31 288 MET A C 1
ATOM 2250 O O . MET A 1 288 ? 8.273 -2.841 -1.373 1.00 91.31 288 MET A O 1
ATOM 2254 N N . GLY A 1 289 ? 9.092 -4.657 -0.330 1.00 89.38 289 GLY A N 1
ATOM 2255 C CA . GLY A 1 289 ? 8.024 -5.553 -0.755 1.00 89.38 289 GLY A CA 1
ATOM 2256 C C . GLY A 1 289 ? 7.555 -6.509 0.334 1.00 89.38 289 GLY A C 1
ATOM 2257 O O . GLY A 1 289 ? 8.335 -6.934 1.188 1.00 89.38 289 GLY A O 1
ATOM 2258 N N . ARG A 1 290 ? 6.268 -6.852 0.301 1.00 89.12 290 ARG A N 1
ATOM 2259 C CA . ARG A 1 290 ? 5.631 -7.857 1.160 1.00 89.12 290 ARG A CA 1
ATOM 2260 C C . ARG A 1 290 ? 4.837 -8.811 0.279 1.00 89.12 290 ARG A C 1
ATOM 2262 O O . ARG A 1 290 ? 3.855 -8.404 -0.340 1.00 89.12 290 ARG A O 1
ATOM 2269 N N . GLN A 1 291 ? 5.250 -10.074 0.256 1.00 85.75 291 GLN A N 1
ATOM 2270 C CA . GLN A 1 291 ? 4.458 -11.131 -0.358 1.00 85.75 291 GLN A CA 1
ATOM 2271 C C . GLN A 1 291 ? 3.276 -11.457 0.553 1.00 85.75 291 GLN A C 1
ATOM 2273 O O . GLN A 1 291 ? 3.409 -11.551 1.776 1.00 85.75 291 GLN A O 1
ATOM 2278 N N . LEU A 1 292 ? 2.107 -11.601 -0.049 1.00 80.50 292 LEU A N 1
ATOM 2279 C CA . LEU A 1 292 ? 0.875 -11.935 0.635 1.00 80.50 292 LEU A CA 1
ATOM 2280 C C . LEU A 1 292 ? 0.584 -13.428 0.423 1.00 80.50 292 LEU A C 1
ATOM 2282 O O . LEU A 1 292 ? 0.486 -13.860 -0.729 1.00 80.50 292 LEU A O 1
ATOM 2286 N N . PRO A 1 293 ? 0.458 -14.229 1.496 1.00 68.12 293 PRO A N 1
ATOM 2287 C CA . PRO A 1 293 ? 0.169 -15.651 1.365 1.00 68.12 293 PRO A CA 1
ATOM 2288 C C . PRO A 1 293 ? -1.280 -15.853 0.916 1.00 68.12 293 PRO A C 1
ATOM 2290 O O . PRO A 1 293 ? -2.191 -15.309 1.543 1.00 68.12 293 PRO A O 1
ATOM 2293 N N . LEU A 1 294 ? -1.514 -16.658 -0.122 1.00 60.31 294 LEU A N 1
ATOM 2294 C CA . LEU A 1 294 ? -2.840 -17.238 -0.326 1.00 60.31 294 LEU A CA 1
ATOM 2295 C C . LEU A 1 294 ? -3.047 -18.338 0.721 1.00 60.31 294 LEU A C 1
ATOM 2297 O O . LEU A 1 294 ? -2.281 -19.296 0.770 1.00 60.31 294 LEU A O 1
ATOM 2301 N N . GLU A 1 295 ? -4.056 -18.159 1.570 1.00 56.34 295 GLU A N 1
ATOM 2302 C CA . GLU A 1 295 ? -4.657 -19.257 2.348 1.00 56.34 295 GLU A CA 1
ATOM 2303 C C . GLU A 1 295 ? -5.586 -20.087 1.466 1.00 56.34 295 GLU A C 1
ATOM 2305 O O . GLU A 1 295 ? -6.343 -19.448 0.688 1.00 56.34 295 GLU A O 1
#

Mean predicted aligned error: 12.43 Å

pLDDT: mean 70.94, std 19.6, range [26.58, 97.12]

Radius of gyration: 21.11 Å; Cα contacts (8 Å, |Δi|>4): 462; chains: 1; bounding box: 55×48×63 Å

Organism: NCBI:txid1191159